Protein AF-0000000079569567 (afdb_homodimer)

Foldseek 3Di:
DWDALLDDAPQVVVQQQAQFWKKKWFAAPVRDIDIDIFDWHADNNQQKIKTKDFCPDRRQVRCVVPQKMWIKTDDVQWIKIFIAGKHKADPPVVQVVRQVRSCNRHRRDDDDPRMIMIMGRGDIMDIDGDHD/DWDALLDDAPQVVVQQQAQFWKKKWFAAPVRDIDIDIFDWHADNNQQKIKTKDFCPDRRQVRCVVPQKMWIKTDDVQWIKIFIAGKHKADPPVVQVVRQVRSCNRHRRDDDDPRMIMIMGRGDIMDIDGDHD

Solvent-accessible surface area (backbone atoms only — not comparable to full-atom values): 14285 Å² total; per-residue (Å²): 89,79,50,52,61,86,60,63,55,68,51,53,55,54,57,70,55,49,78,61,63,26,36,38,39,32,37,41,95,88,66,44,77,44,65,46,77,36,64,69,42,72,40,65,89,79,32,34,35,39,32,75,45,54,58,85,37,67,68,46,56,17,28,75,73,44,42,40,38,36,38,37,37,70,58,88,87,32,33,39,26,44,23,27,50,29,43,81,42,70,51,68,69,60,34,49,52,51,47,52,54,39,26,74,47,64,50,77,70,77,93,55,96,53,50,23,26,41,40,28,43,47,73,43,28,38,37,45,67,67,77,128,89,80,52,52,60,85,61,65,55,69,50,53,55,55,58,69,56,47,81,60,63,27,35,39,38,32,37,41,96,87,65,44,78,44,64,45,78,35,64,69,43,74,39,65,89,79,31,34,36,38,33,74,46,53,58,84,37,66,68,46,57,16,27,75,73,44,44,39,40,36,38,37,38,69,59,88,87,32,33,38,26,44,24,27,51,30,44,80,43,70,51,67,68,59,34,50,52,52,48,50,55,40,26,73,47,65,50,76,70,78,92,56,95,54,51,23,26,41,40,27,43,47,72,43,29,39,37,46,65,68,78,126

Secondary structure (DSSP, 8-state):
-EE-TTS--HHHHHHHHS---EEEEEE-TTS-EEEEEE--EEETTTTEEEEEEETTSHHHHHHHHS-EEEEEEEETTEEEEEEEEEEEE--HHHHHHHHHHHHHHS-PPPP-TTEEEEEEE--EEEEE----/-EE-TTS--HHHHHHHHS---EEEEEE-TTS-EEEEEE--EEETTTTEEEEEEETTSHHHHHHHHS-EEEEEEEETTEEEEEEEEEEEE--HHHHHHHHHHHHHHS-PPPP-TTEEEEEEE--EEEEE----

Radius of gyration: 18.11 Å; Cα contacts (8 Å, |Δi|>4): 602; chains: 2; bounding box: 43×52×39 Å

InterPro domains:
  IPR011576 Pyridoxamine 5'-phosphate oxidase, N-terminal [PF01243] (9-126)
  IPR012349 FMN-binding split barrel [G3DSA:2.30.110.10] (4-129)
  IPR019920 F420-binding domain, putative [TIGR03618] (13-127)
  IPR052019 F420H(2)-dependent biliverdin reductase/Heme oxygenase [PTHR35176] (8-127)

Organism: NCBI:txid1891644

Structure (mmCIF, N/CA/C/O backbone):
data_AF-0000000079569567-model_v1
#
loop_
_entity.id
_entity.type
_entity.pdbx_description
1 polymer 'TIGR03618 family F420-dependent PPOX class oxidoreductase'
#
loop_
_atom_site.group_PDB
_atom_site.id
_atom_site.type_symbol
_atom_site.label_atom_id
_atom_site.label_alt_id
_atom_site.label_comp_id
_atom_site.label_asym_id
_atom_site.label_entity_id
_atom_site.label_seq_id
_atom_site.pdbx_PDB_ins_code
_atom_site.Cartn_x
_atom_site.Cartn_y
_atom_site.Cartn_z
_atom_site.occupancy
_atom_site.B_iso_or_equiv
_atom_site.auth_seq_id
_atom_site.auth_comp_id
_atom_site.auth_asym_id
_atom_site.auth_atom_id
_atom_site.pdbx_PDB_model_num
ATOM 1 N N . MET A 1 1 ? 15.867 -0.852 -2.998 1 88.12 1 MET A N 1
ATOM 2 C CA . MET A 1 1 ? 16.984 -0.036 -2.537 1 88.12 1 MET A CA 1
ATOM 3 C C . MET A 1 1 ? 16.547 0.906 -1.42 1 88.12 1 MET A C 1
ATOM 5 O O . MET A 1 1 ? 15.406 1.361 -1.397 1 88.12 1 MET A O 1
ATOM 9 N N . ARG A 1 2 ? 17.531 1.163 -0.543 1 95.31 2 ARG A N 1
ATOM 10 C CA . ARG A 1 2 ? 17.312 2.084 0.567 1 95.31 2 ARG A CA 1
ATOM 11 C C . ARG A 1 2 ? 17.828 3.479 0.233 1 95.31 2 ARG A C 1
ATOM 13 O O . ARG A 1 2 ? 18.859 3.621 -0.427 1 95.31 2 ARG A O 1
ATOM 20 N N . PHE A 1 3 ? 17.125 4.477 0.689 1 96.56 3 PHE A N 1
ATOM 21 C CA . PHE A 1 3 ? 17.531 5.863 0.514 1 96.56 3 PHE A CA 1
ATOM 22 C C . PHE A 1 3 ? 17.609 6.578 1.857 1 96.56 3 PHE A C 1
ATOM 24 O O . PHE A 1 3 ? 16.922 6.211 2.807 1 96.56 3 PHE A O 1
ATOM 31 N N . ASP A 1 4 ? 18.484 7.586 1.92 1 95.44 4 ASP A N 1
ATOM 32 C CA . ASP A 1 4 ? 18.562 8.469 3.08 1 95.44 4 ASP A CA 1
ATOM 33 C C . ASP A 1 4 ? 17.391 9.445 3.115 1 95.44 4 ASP A C 1
ATOM 35 O O . ASP A 1 4 ? 17.234 10.281 2.223 1 95.44 4 ASP A O 1
ATOM 39 N N . PRO A 1 5 ? 16.547 9.344 4.168 1 94.44 5 PRO A N 1
ATOM 40 C CA . PRO A 1 5 ? 15.391 10.234 4.223 1 94.44 5 PRO A CA 1
ATOM 41 C C . PRO A 1 5 ? 15.781 11.711 4.172 1 94.44 5 PRO A C 1
ATOM 43 O O . PRO A 1 5 ? 15 12.547 3.719 1 94.44 5 PRO A O 1
ATOM 46 N N . ALA A 1 6 ? 16.906 12.023 4.594 1 94.12 6 ALA A N 1
ATOM 47 C CA . ALA A 1 6 ? 17.344 13.414 4.652 1 94.12 6 ALA A CA 1
ATOM 48 C C . ALA A 1 6 ? 17.906 13.867 3.307 1 94.12 6 ALA A C 1
ATOM 50 O O . ALA A 1 6 ? 18.156 15.062 3.104 1 94.12 6 ALA A O 1
ATOM 51 N N . ASN A 1 7 ? 18.125 12.953 2.434 1 93.25 7 ASN A N 1
ATOM 52 C CA . ASN A 1 7 ? 18.734 13.258 1.141 1 93.25 7 ASN A CA 1
ATOM 53 C C . ASN A 1 7 ? 18.125 12.414 0.026 1 93.25 7 ASN A C 1
ATOM 55 O O . ASN A 1 7 ? 18.828 11.625 -0.611 1 93.25 7 ASN A O 1
ATOM 59 N N . LEU A 1 8 ? 16.906 12.672 -0.257 1 94.75 8 LEU A N 1
ATOM 60 C CA . LEU A 1 8 ? 16.234 11.945 -1.321 1 94.75 8 LEU A CA 1
ATOM 61 C C . LEU A 1 8 ? 16.688 12.43 -2.691 1 94.75 8 LEU A C 1
ATOM 63 O O . LEU A 1 8 ? 16.969 13.609 -2.875 1 94.75 8 LEU A O 1
ATOM 67 N N . PRO A 1 9 ? 16.875 11.492 -3.594 1 94.81 9 PRO A N 1
ATOM 68 C CA . PRO A 1 9 ? 17.266 11.938 -4.934 1 94.81 9 PRO A CA 1
ATOM 69 C C . PRO A 1 9 ? 16.234 12.867 -5.574 1 94.81 9 PRO A C 1
ATOM 71 O O . PRO A 1 9 ? 15.07 12.883 -5.164 1 94.81 9 PRO A O 1
ATOM 74 N N . ASP A 1 10 ? 16.672 13.586 -6.613 1 94.19 10 ASP A N 1
ATOM 75 C CA . ASP A 1 10 ? 15.82 14.555 -7.309 1 94.19 10 ASP A CA 1
ATOM 76 C C . ASP A 1 10 ? 14.578 13.875 -7.875 1 94.19 10 ASP A C 1
ATOM 78 O O . ASP A 1 10 ? 13.492 14.469 -7.891 1 94.19 10 ASP A O 1
ATOM 82 N N . SER A 1 11 ? 14.742 12.641 -8.344 1 94.56 11 SER A N 1
ATOM 83 C CA . SER A 1 11 ? 13.609 11.914 -8.914 1 94.56 11 SER A CA 1
ATOM 84 C C . SER A 1 11 ? 12.508 11.711 -7.879 1 94.56 11 SER A C 1
ATOM 86 O O . SER A 1 11 ? 11.32 11.797 -8.203 1 94.56 11 SER A O 1
ATOM 88 N N . ALA A 1 12 ? 12.883 11.43 -6.652 1 94.44 12 ALA A N 1
ATOM 89 C CA . ALA A 1 12 ? 11.898 11.297 -5.586 1 94.44 12 ALA A CA 1
ATOM 90 C C . ALA A 1 12 ? 11.148 12.602 -5.367 1 94.44 12 ALA A C 1
ATOM 92 O O . ALA A 1 12 ? 9.922 12.609 -5.234 1 94.44 12 ALA A O 1
ATOM 93 N N . HIS A 1 13 ? 11.883 13.656 -5.328 1 93.81 13 HIS A N 1
ATOM 94 C CA . HIS A 1 13 ? 11.273 14.969 -5.094 1 93.81 13 HIS A CA 1
ATOM 95 C C . HIS A 1 13 ? 10.305 15.328 -6.211 1 93.81 13 HIS A C 1
ATOM 97 O O . HIS A 1 13 ? 9.289 15.984 -5.969 1 93.81 13 HIS A O 1
ATOM 103 N N . GLU A 1 14 ? 10.625 14.969 -7.41 1 92.75 14 GLU A N 1
ATOM 104 C CA . GLU A 1 14 ? 9.719 15.195 -8.531 1 92.75 14 GLU A CA 1
ATOM 105 C C . GLU A 1 14 ? 8.398 14.453 -8.336 1 92.75 14 GLU A C 1
ATOM 107 O O . GLU A 1 14 ? 7.328 15.023 -8.539 1 92.75 14 GLU A O 1
ATOM 112 N N . LEU A 1 15 ? 8.516 13.195 -7.883 1 93.56 15 LEU A N 1
ATOM 113 C CA . LEU A 1 15 ? 7.316 12.391 -7.648 1 93.56 15 LEU A CA 1
ATOM 114 C C . LEU A 1 15 ? 6.484 12.984 -6.512 1 93.56 15 LEU A C 1
ATOM 116 O O . LEU A 1 15 ? 5.254 12.898 -6.531 1 93.56 15 LEU A O 1
ATOM 120 N N . LEU A 1 16 ? 7.141 13.57 -5.594 1 94.44 16 LEU A N 1
ATOM 121 C CA . LEU A 1 16 ? 6.488 14.094 -4.395 1 94.44 16 LEU A CA 1
ATOM 122 C C . LEU A 1 16 ? 5.75 15.391 -4.695 1 94.44 16 LEU A C 1
ATOM 124 O O . LEU A 1 16 ? 4.934 15.844 -3.891 1 94.44 16 LEU A O 1
ATOM 128 N N . ARG A 1 17 ? 5.969 15.953 -5.855 1 91.12 17 ARG A N 1
ATOM 129 C CA . ARG A 1 17 ? 5.316 17.203 -6.234 1 91.12 17 ARG A CA 1
ATOM 130 C C . ARG A 1 17 ? 4.105 16.938 -7.125 1 91.12 17 ARG A C 1
ATOM 132 O O . ARG A 1 17 ? 3.193 17.766 -7.203 1 91.12 17 ARG A O 1
ATOM 139 N N . GLU A 1 18 ? 4.098 15.805 -7.828 1 92.06 18 GLU A N 1
ATOM 140 C CA . GLU A 1 18 ? 3.014 15.453 -8.742 1 92.06 18 GLU A CA 1
ATOM 141 C C . GLU A 1 18 ? 1.803 14.914 -7.988 1 92.06 18 GLU A C 1
ATOM 143 O O . GLU A 1 18 ? 1.929 14.453 -6.852 1 92.06 18 GLU A O 1
ATOM 148 N N . ARG A 1 19 ? 0.604 15.016 -8.656 1 93 19 ARG A N 1
ATOM 149 C CA . ARG A 1 19 ? -0.66 14.656 -8.016 1 93 19 ARG A CA 1
ATOM 150 C C . ARG A 1 19 ? -0.924 13.164 -8.125 1 93 19 ARG A C 1
ATOM 152 O O . ARG A 1 19 ? -1.841 12.734 -8.828 1 93 19 ARG A O 1
ATOM 159 N N . HIS A 1 20 ? -0.161 12.422 -7.418 1 92.62 20 HIS A N 1
ATOM 160 C CA . HIS A 1 20 ? -0.35 10.977 -7.344 1 92.62 20 HIS A CA 1
ATOM 161 C C . HIS A 1 20 ? -0.845 10.555 -5.965 1 92.62 20 HIS A C 1
ATOM 163 O O . HIS A 1 20 ? -0.401 11.094 -4.949 1 92.62 20 HIS A O 1
ATOM 169 N N . LEU A 1 21 ? -1.724 9.602 -6.043 1 96.75 21 LEU A N 1
ATOM 170 C CA . LEU A 1 21 ? -2.1 8.984 -4.777 1 96.75 21 LEU A CA 1
ATOM 171 C C . LEU A 1 21 ? -1.055 7.957 -4.34 1 96.75 21 LEU A C 1
ATOM 173 O O . LEU A 1 21 ? -0.244 7.508 -5.152 1 96.75 21 LEU A O 1
ATOM 177 N N . ALA A 1 22 ? -0.981 7.723 -3.066 1 98.31 22 ALA A N 1
ATOM 178 C CA . ALA A 1 22 ? -0.185 6.668 -2.445 1 98.31 22 ALA A CA 1
ATOM 179 C C . ALA A 1 22 ? -1.066 5.719 -1.637 1 98.31 22 ALA A C 1
ATOM 181 O O . ALA A 1 22 ? -2.281 5.918 -1.544 1 98.31 22 ALA A O 1
ATOM 182 N N . THR A 1 23 ? -0.516 4.66 -1.169 1 98.75 23 THR A N 1
ATOM 183 C CA . THR A 1 23 ? -1.21 3.857 -0.167 1 98.75 23 THR A CA 1
ATOM 184 C C . THR A 1 23 ? -0.643 4.121 1.225 1 98.75 23 THR A C 1
ATOM 186 O O . THR A 1 23 ? 0.567 4.289 1.387 1 98.75 23 THR A O 1
ATOM 189 N N . LEU A 1 24 ? -1.514 4.168 2.166 1 98.94 24 LEU A N 1
ATOM 190 C CA . LEU A 1 24 ? -1.153 4.188 3.58 1 98.94 24 LEU A CA 1
ATOM 191 C C . LEU A 1 24 ? -1.39 2.824 4.223 1 98.94 24 LEU A C 1
ATOM 193 O O . LEU A 1 24 ? -2.48 2.262 4.109 1 98.94 24 LEU A O 1
ATOM 197 N N . SER A 1 25 ? -0.391 2.311 4.828 1 98.88 25 SER A N 1
ATOM 198 C CA . SER A 1 25 ? -0.497 1.049 5.555 1 98.88 25 SER A CA 1
ATOM 199 C C . SER A 1 25 ? -0.296 1.255 7.055 1 98.88 25 SER A C 1
ATOM 201 O O . SER A 1 25 ? 0.731 1.786 7.48 1 98.88 25 SER A O 1
ATOM 203 N N . THR A 1 26 ? -1.226 0.865 7.824 1 98.81 26 THR A N 1
ATOM 204 C CA . THR A 1 26 ? -1.207 0.788 9.281 1 98.81 26 THR A CA 1
ATOM 205 C C . THR A 1 26 ? -1.64 -0.597 9.758 1 98.81 26 THR A C 1
ATOM 207 O O . THR A 1 26 ? -1.963 -1.464 8.938 1 98.81 26 THR A O 1
ATOM 210 N N . LEU A 1 27 ? -1.564 -0.817 11.07 1 98.38 27 LEU A N 1
ATOM 211 C CA . LEU A 1 27 ? -1.883 -2.15 11.57 1 98.38 27 LEU A CA 1
ATOM 212 C C . LEU A 1 27 ? -3.158 -2.125 12.406 1 98.38 27 LEU A C 1
ATOM 214 O O . LEU A 1 27 ? -3.336 -1.243 13.25 1 98.38 27 LEU A O 1
ATOM 218 N N . ARG A 1 28 ? -3.959 -3.1 12.156 1 97.62 28 ARG A N 1
ATOM 219 C CA . ARG A 1 28 ? -5.145 -3.291 12.984 1 97.62 28 ARG A CA 1
ATOM 220 C C . ARG A 1 28 ? -4.773 -3.912 14.328 1 97.62 28 ARG A C 1
ATOM 222 O O . ARG A 1 28 ? -3.619 -4.273 14.555 1 97.62 28 ARG A O 1
ATOM 229 N N . ARG A 1 29 ? -5.758 -3.998 15.164 1 96.25 29 ARG A N 1
ATOM 230 C CA . ARG A 1 29 ? -5.57 -4.57 16.5 1 96.25 29 ARG A CA 1
ATOM 231 C C . ARG A 1 29 ? -5.039 -5.996 16.406 1 96.25 29 ARG A C 1
ATOM 233 O O . ARG A 1 29 ? -4.227 -6.41 17.234 1 96.25 29 ARG A O 1
ATOM 240 N N . ASP A 1 30 ? -5.477 -6.73 15.414 1 95.19 30 ASP A N 1
ATOM 241 C CA . ASP A 1 30 ? -5.055 -8.117 15.266 1 95.19 30 ASP A CA 1
ATOM 242 C C . ASP A 1 30 ? -3.762 -8.219 14.461 1 95.19 30 ASP A C 1
ATOM 244 O O . ASP A 1 30 ? -3.418 -9.289 13.953 1 95.19 30 ASP A O 1
ATOM 248 N N . SER A 1 31 ? -3.129 -7.094 14.195 1 94.69 31 SER A N 1
ATOM 249 C CA . SER A 1 31 ? -1.812 -6.961 13.578 1 94.69 31 SER A CA 1
ATOM 250 C C . SER A 1 31 ? -1.882 -7.16 12.07 1 94.69 31 SER A C 1
ATOM 252 O O . SER A 1 31 ? -0.851 -7.289 11.406 1 94.69 31 SER A O 1
ATOM 254 N N . THR A 1 32 ? -3.107 -7.273 11.547 1 96.56 32 THR A N 1
ATOM 255 C CA . THR A 1 32 ? -3.211 -7.32 10.094 1 96.56 32 THR A CA 1
ATOM 256 C C . THR A 1 32 ? -3.115 -5.918 9.492 1 96.56 32 THR A C 1
ATOM 258 O O . THR A 1 32 ? -3.467 -4.938 10.148 1 96.56 32 THR A O 1
ATOM 261 N N . PRO A 1 33 ? -2.617 -5.875 8.297 1 98.06 33 PRO A N 1
ATOM 262 C CA . PRO A 1 33 ? -2.49 -4.562 7.66 1 98.06 33 PRO A CA 1
ATOM 263 C C . PRO A 1 33 ? -3.84 -3.947 7.301 1 98.06 33 PRO A C 1
ATOM 265 O O . PRO A 1 33 ? -4.75 -4.66 6.867 1 98.06 33 PRO A O 1
ATOM 268 N N . HIS A 1 34 ? -4.016 -2.748 7.566 1 98.62 34 HIS A N 1
ATOM 269 C CA . HIS A 1 34 ? -5.055 -1.865 7.043 1 98.62 34 HIS A CA 1
ATOM 270 C C . HIS A 1 34 ? -4.492 -0.923 5.984 1 98.62 34 HIS A C 1
ATOM 272 O O . HIS A 1 34 ? -3.654 -0.07 6.285 1 98.62 34 HIS A O 1
ATOM 278 N N . VAL A 1 35 ? -4.91 -1.083 4.715 1 98.81 35 VAL A N 1
ATOM 279 C CA . VAL A 1 35 ? -4.293 -0.375 3.598 1 98.81 35 VAL A CA 1
ATOM 280 C C . VAL A 1 35 ? -5.359 0.387 2.814 1 98.81 35 VAL A C 1
ATOM 282 O O . VAL A 1 35 ? -6.34 -0.201 2.357 1 98.81 35 VAL A O 1
ATOM 285 N N . THR A 1 36 ? -5.168 1.655 2.631 1 98.5 36 THR A N 1
ATOM 286 C CA . THR A 1 36 ? -6.078 2.512 1.88 1 98.5 36 THR A CA 1
ATOM 287 C C . THR A 1 36 ? -5.301 3.52 1.037 1 98.5 36 THR A C 1
ATOM 289 O O . THR A 1 36 ? -4.199 3.928 1.408 1 98.5 36 THR A O 1
ATOM 292 N N . PRO A 1 37 ? -5.844 3.91 -0.096 1 98.38 37 PRO A N 1
ATOM 293 C CA . PRO A 1 37 ? -5.219 5.023 -0.814 1 98.38 37 PRO A CA 1
ATOM 294 C C . PRO A 1 37 ? -5.387 6.359 -0.092 1 98.38 37 PRO A C 1
ATOM 296 O O . PRO A 1 37 ? -6.406 6.586 0.562 1 98.38 37 PRO A O 1
ATOM 299 N N . VAL A 1 38 ? -4.406 7.176 -0.263 1 98.19 38 VAL A N 1
ATOM 300 C CA . VAL A 1 38 ? -4.449 8.492 0.371 1 98.19 38 VAL A CA 1
ATOM 301 C C . VAL A 1 38 ? -3.701 9.5 -0.492 1 98.19 38 VAL A C 1
ATOM 303 O O . VAL A 1 38 ? -2.811 9.141 -1.262 1 98.19 38 VAL A O 1
ATOM 306 N N . GLY A 1 39 ? -4.172 10.758 -0.392 1 98 39 GLY A N 1
ATOM 307 C CA . GLY A 1 39 ? -3.23 11.836 -0.63 1 98 39 GLY A CA 1
ATOM 308 C C . GLY A 1 39 ? -2.309 12.102 0.546 1 98 39 GLY A C 1
ATOM 309 O O . GLY A 1 39 ? -2.703 11.922 1.701 1 98 39 GLY A O 1
ATOM 310 N N . PHE A 1 40 ? -1.087 12.5 0.278 1 98.75 40 PHE A N 1
ATOM 311 C CA . PHE A 1 40 ? -0.156 12.844 1.346 1 98.75 40 PHE A CA 1
ATOM 312 C C . PHE A 1 40 ? 0.774 13.969 0.913 1 98.75 40 PHE A C 1
ATOM 314 O O . PHE A 1 40 ? 0.94 14.219 -0.282 1 98.75 40 PHE A O 1
ATOM 321 N N . THR A 1 41 ? 1.316 14.664 1.856 1 98.5 41 THR A N 1
ATOM 322 C CA . THR A 1 41 ? 2.338 15.68 1.609 1 98.5 41 THR A CA 1
ATOM 323 C C . THR A 1 41 ? 3.633 15.328 2.338 1 98.5 41 THR A C 1
ATOM 325 O O . THR A 1 41 ? 3.615 14.594 3.326 1 98.5 41 THR A O 1
ATOM 328 N N . PHE A 1 42 ? 4.688 15.781 1.796 1 98.06 42 PHE A N 1
ATOM 329 C CA . PHE A 1 42 ? 6.004 15.5 2.357 1 98.06 42 PHE A CA 1
ATOM 330 C C . PHE A 1 42 ? 6.809 16.781 2.525 1 98.06 42 PHE A C 1
ATOM 332 O O . PHE A 1 42 ? 6.879 17.609 1.605 1 98.06 42 PHE A O 1
ATOM 339 N N . ASP A 1 43 ? 7.262 17 3.713 1 96.62 43 ASP A N 1
ATOM 340 C CA . ASP A 1 43 ? 8.188 18.078 4.055 1 96.62 43 ASP A CA 1
ATOM 341 C C . ASP A 1 43 ? 9.609 17.547 4.211 1 96.62 43 ASP A C 1
ATOM 343 O O . ASP A 1 43 ? 9.961 17 5.262 1 96.62 43 ASP A O 1
ATOM 347 N N . ALA A 1 44 ? 10.445 17.766 3.244 1 93.44 44 ALA A N 1
ATOM 348 C CA . ALA A 1 44 ? 11.789 17.203 3.225 1 93.44 44 ALA A CA 1
ATOM 349 C C . ALA A 1 44 ? 12.656 17.812 4.332 1 93.44 44 ALA A C 1
ATOM 351 O O . ALA A 1 44 ? 13.484 17.109 4.926 1 93.44 44 ALA A O 1
ATOM 352 N N . GLU A 1 45 ? 12.469 19.062 4.562 1 94.12 45 GLU A N 1
ATOM 353 C CA . GLU A 1 45 ? 13.258 19.734 5.594 1 94.12 45 GLU A CA 1
ATOM 354 C C . GLU A 1 45 ? 12.922 19.188 6.98 1 94.12 45 GLU A C 1
ATOM 356 O O . GLU A 1 45 ? 13.828 18.906 7.77 1 94.12 45 GLU A O 1
ATOM 361 N N . ALA A 1 46 ? 11.68 18.969 7.262 1 96.81 46 ALA A N 1
ATOM 362 C CA . ALA A 1 46 ? 11.25 18.484 8.578 1 96.81 46 ALA A CA 1
ATOM 363 C C . ALA A 1 46 ? 11.32 16.969 8.648 1 96.81 46 ALA A C 1
ATOM 365 O O . ALA A 1 46 ? 11.289 16.391 9.742 1 96.81 46 ALA A O 1
ATOM 366 N N . GLY A 1 47 ? 11.383 16.25 7.508 1 97.31 47 GLY A N 1
ATOM 367 C CA . GLY A 1 47 ? 11.352 14.789 7.457 1 97.31 47 GLY A CA 1
ATOM 368 C C . GLY A 1 47 ? 10 14.219 7.832 1 97.31 47 GLY A C 1
ATOM 369 O O . GLY A 1 47 ? 9.922 13.164 8.477 1 97.31 47 GLY A O 1
ATOM 370 N N . LEU A 1 48 ? 8.953 14.953 7.488 1 98.62 48 LEU A N 1
ATOM 371 C CA . LEU A 1 48 ? 7.609 14.547 7.895 1 98.62 48 LEU A CA 1
ATOM 372 C C . LEU A 1 48 ? 6.711 14.344 6.68 1 98.62 48 LEU A C 1
ATOM 374 O O . LEU A 1 48 ? 6.738 15.141 5.738 1 98.62 48 LEU A O 1
ATOM 378 N N . ALA A 1 49 ? 6.012 13.297 6.727 1 98.81 49 ALA A N 1
ATOM 379 C CA . ALA A 1 49 ? 4.871 13.125 5.828 1 98.81 49 ALA A CA 1
ATOM 380 C C . ALA A 1 49 ? 3.553 13.336 6.566 1 98.81 49 ALA A C 1
ATOM 382 O O . ALA A 1 49 ? 3.443 13.023 7.754 1 98.81 49 ALA A O 1
ATOM 383 N N . ARG A 1 50 ? 2.568 13.859 5.848 1 98.94 50 ARG A N 1
ATOM 384 C CA . ARG A 1 50 ? 1.276 14.148 6.461 1 98.94 50 ARG A CA 1
ATOM 385 C C . ARG A 1 50 ? 0.134 13.578 5.625 1 98.94 50 ARG A C 1
ATOM 387 O O . ARG A 1 50 ? 0.153 13.672 4.398 1 98.94 50 ARG A O 1
ATOM 394 N N . VAL A 1 51 ? -0.852 13 6.301 1 98.94 51 VAL A N 1
ATOM 395 C CA . VAL A 1 51 ? -2.107 12.555 5.711 1 98.94 51 VAL A CA 1
ATOM 396 C C . VAL A 1 51 ? -3.283 13.172 6.465 1 98.94 51 VAL A C 1
ATOM 398 O O . VAL A 1 51 ? -3.369 13.07 7.688 1 98.94 51 VAL A O 1
ATOM 401 N N . ILE A 1 52 ? -4.172 13.828 5.75 1 98.94 52 ILE A N 1
ATOM 402 C CA . ILE A 1 52 ? -5.379 14.32 6.398 1 98.94 52 ILE A CA 1
ATOM 403 C C . ILE A 1 52 ? -6.5 13.289 6.266 1 98.94 52 ILE A C 1
ATOM 405 O O . ILE A 1 52 ? -6.625 12.633 5.23 1 98.94 52 ILE A O 1
ATOM 409 N N . CYS A 1 53 ? -7.324 13.141 7.332 1 98.81 53 CYS A N 1
ATOM 410 C CA . CYS A 1 53 ? -8.422 12.188 7.336 1 98.81 53 CYS A CA 1
ATOM 411 C C . CYS A 1 53 ? -9.406 12.484 8.469 1 98.81 53 CYS A C 1
ATOM 413 O O . CYS A 1 53 ? -9.188 13.422 9.242 1 98.81 53 CYS A O 1
ATOM 415 N N . SER A 1 54 ? -10.516 11.797 8.43 1 98.69 54 SER A N 1
ATOM 416 C CA . SER A 1 54 ? -11.477 11.953 9.516 1 98.69 54 SER A CA 1
ATOM 417 C C . SER A 1 54 ? -10.969 11.305 10.797 1 98.69 54 SER A C 1
ATOM 419 O O . SER A 1 54 ? -10.383 10.219 10.766 1 98.69 54 SER A O 1
ATOM 421 N N . GLY A 1 55 ? -11.25 11.906 11.914 1 98.69 55 GLY A N 1
ATOM 422 C CA . GLY A 1 55 ? -10.758 11.453 13.211 1 98.69 55 GLY A CA 1
ATOM 423 C C . GLY A 1 55 ? -11.305 10.102 13.617 1 98.69 55 GLY A C 1
ATOM 424 O O . GLY A 1 55 ? -10.742 9.438 14.492 1 98.69 55 GLY A O 1
ATOM 425 N N . ASP A 1 56 ? -12.391 9.664 13.047 1 98.12 56 ASP A N 1
ATOM 426 C CA . ASP A 1 56 ? -13.023 8.406 13.422 1 98.12 56 ASP A CA 1
ATOM 427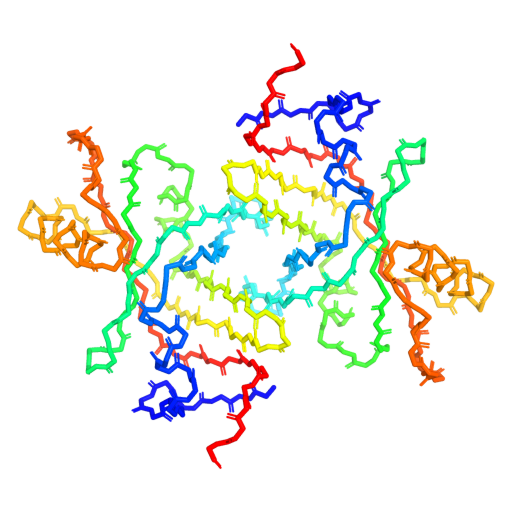 C C . ASP A 1 56 ? -12.633 7.285 12.453 1 98.12 56 ASP A C 1
ATOM 429 O O . ASP A 1 56 ? -13.172 6.18 12.523 1 98.12 56 ASP A O 1
ATOM 433 N N . SER A 1 57 ? -11.773 7.59 11.586 1 98 57 SER A N 1
ATOM 434 C CA . SER A 1 57 ? -11.367 6.582 10.609 1 98 57 SER A CA 1
ATOM 435 C C . SER A 1 57 ? -10.57 5.465 11.273 1 98 57 SER A C 1
ATOM 437 O O . SER A 1 57 ? -9.977 5.664 12.336 1 98 57 SER A O 1
ATOM 439 N N . GLN A 1 58 ? -10.531 4.324 10.695 1 97.94 58 GLN A N 1
ATOM 440 C CA . GLN A 1 58 ? -9.789 3.166 11.172 1 97.94 58 GLN A CA 1
ATOM 441 C C . GLN A 1 58 ? -8.297 3.469 11.25 1 97.94 58 GLN A C 1
ATOM 443 O O . GLN A 1 58 ? -7.605 2.998 12.156 1 97.94 58 GLN A O 1
ATOM 448 N N . LYS A 1 59 ? -7.727 4.215 10.242 1 98.44 59 LYS A N 1
ATOM 449 C CA . LYS A 1 59 ? -6.297 4.52 10.25 1 98.44 59 LYS A CA 1
ATOM 450 C C . LYS A 1 59 ? -5.914 5.332 11.477 1 98.44 59 LYS A C 1
ATOM 452 O O . LYS A 1 59 ? -4.809 5.195 12 1 98.44 59 LYS A O 1
ATOM 457 N N . VAL A 1 60 ? -6.777 6.156 11.953 1 98.81 60 VAL A N 1
ATOM 458 C CA . VAL A 1 60 ? -6.531 6.91 13.18 1 98.81 60 VAL A CA 1
ATOM 459 C C . VAL A 1 60 ? -6.48 5.953 14.375 1 98.81 60 VAL A C 1
ATOM 461 O O . VAL A 1 60 ? -5.535 5.984 15.164 1 98.81 60 VAL A O 1
ATOM 464 N N . ARG A 1 61 ? -7.465 5.07 14.508 1 98.69 61 ARG A N 1
ATOM 465 C CA . ARG A 1 61 ? -7.484 4.082 15.578 1 98.69 61 ARG A CA 1
ATOM 466 C C . ARG A 1 61 ? -6.227 3.221 15.555 1 98.69 61 ARG A C 1
ATOM 468 O O . ARG A 1 61 ? -5.66 2.91 16.609 1 98.69 61 ARG A O 1
ATOM 475 N N . ASN A 1 62 ? -5.875 2.854 14.367 1 98.69 62 ASN A N 1
ATOM 476 C CA . ASN A 1 62 ? -4.68 2.035 14.219 1 98.69 62 ASN A CA 1
ATOM 477 C C . ASN A 1 62 ? -3.439 2.748 14.75 1 98.69 62 ASN A C 1
ATOM 479 O O . ASN A 1 62 ? -2.674 2.176 15.531 1 98.69 62 ASN A O 1
ATOM 483 N N . ILE A 1 63 ? -3.223 3.979 14.328 1 98.69 63 ILE A N 1
ATOM 484 C CA . ILE A 1 63 ? -2.023 4.734 14.672 1 98.69 63 ILE A CA 1
ATOM 485 C C . ILE A 1 63 ? -2.004 5.016 16.172 1 98.69 63 ILE A C 1
ATOM 487 O O . ILE A 1 63 ? -0.943 5 16.797 1 98.69 63 ILE A O 1
ATOM 491 N N . GLU A 1 64 ? -3.146 5.234 16.75 1 98.56 64 GLU A N 1
ATOM 492 C CA . GLU A 1 64 ? -3.23 5.453 18.188 1 98.56 64 GLU A CA 1
ATOM 493 C C . GLU A 1 64 ? -2.799 4.211 18.969 1 98.56 64 GLU A C 1
ATOM 495 O O . GLU A 1 64 ? -2.236 4.312 20.062 1 98.56 64 GLU A O 1
ATOM 500 N N . ARG A 1 65 ? -2.977 3.059 18.406 1 98.06 65 ARG A N 1
ATOM 501 C CA . ARG A 1 65 ? -2.623 1.8 19.062 1 98.06 65 ARG A CA 1
ATOM 502 C C . ARG A 1 65 ? -1.191 1.396 18.734 1 98.06 65 ARG A C 1
ATOM 504 O O . ARG A 1 65 ? -0.42 1.036 19.625 1 98.06 65 ARG A O 1
ATOM 511 N N . THR A 1 66 ? -0.861 1.382 17.453 1 97.38 66 THR A N 1
ATOM 512 C CA . THR A 1 66 ? 0.467 1.082 16.922 1 97.38 66 THR A CA 1
ATOM 513 C C . THR A 1 66 ? 1.011 2.26 16.125 1 97.38 66 THR A C 1
ATOM 515 O O . THR A 1 66 ? 0.707 2.402 14.938 1 97.38 66 THR A O 1
ATOM 518 N N . PRO A 1 67 ? 1.836 3.068 16.703 1 98.5 67 PRO A N 1
ATOM 519 C CA . PRO A 1 67 ? 2.225 4.352 16.109 1 98.5 67 P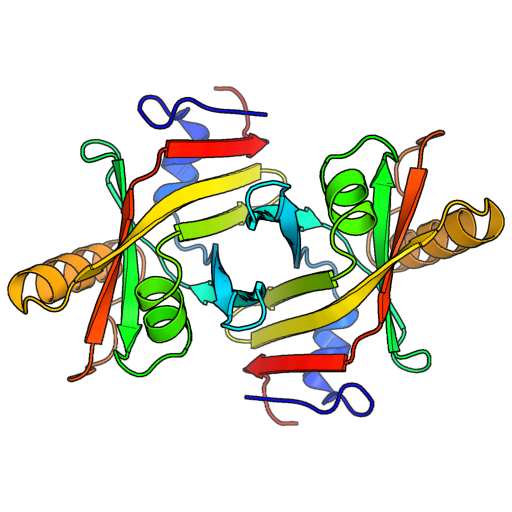RO A CA 1
ATOM 520 C C . PRO A 1 67 ? 3.299 4.211 15.039 1 98.5 67 PRO A C 1
ATOM 522 O O . PRO A 1 67 ? 4.398 4.746 15.188 1 98.5 67 PRO A O 1
ATOM 525 N N . TYR A 1 68 ? 3.012 3.594 14.016 1 98.81 68 TYR A N 1
ATOM 526 C CA . TYR A 1 68 ? 3.887 3.387 12.867 1 98.81 68 TYR A CA 1
ATOM 527 C C . TYR A 1 68 ? 3.086 3.332 11.578 1 98.81 68 TYR A C 1
ATOM 529 O O . TYR A 1 68 ? 1.962 2.826 11.555 1 98.81 68 TYR A O 1
ATOM 537 N N . ALA A 1 69 ? 3.564 3.857 10.508 1 98.88 69 ALA A N 1
ATOM 538 C CA . ALA A 1 69 ? 2.865 3.842 9.227 1 98.88 69 ALA A CA 1
ATOM 539 C C . ALA A 1 69 ? 3.852 3.781 8.062 1 98.88 69 ALA A C 1
ATOM 541 O O . ALA A 1 69 ? 5.016 4.156 8.211 1 98.88 69 ALA A O 1
ATOM 542 N N . ALA A 1 70 ? 3.457 3.258 6.988 1 98.94 70 ALA A N 1
ATOM 543 C CA . ALA A 1 70 ? 4.176 3.244 5.719 1 98.94 70 ALA A CA 1
ATOM 544 C C . ALA A 1 70 ? 3.33 3.85 4.602 1 98.94 70 ALA A C 1
ATOM 546 O O . ALA A 1 70 ? 2.137 3.561 4.496 1 98.94 70 ALA A O 1
ATOM 547 N N . ILE A 1 71 ? 3.869 4.699 3.854 1 98.94 71 ILE A N 1
ATOM 548 C CA . ILE A 1 71 ? 3.252 5.336 2.695 1 98.94 71 ILE A CA 1
ATOM 549 C C . ILE A 1 71 ? 3.996 4.934 1.427 1 98.94 71 ILE A C 1
ATOM 551 O O . ILE A 1 71 ? 5.188 5.219 1.281 1 98.94 71 ILE A O 1
ATOM 555 N N . CYS A 1 72 ? 3.398 4.289 0.479 1 98.81 72 CYS A N 1
ATOM 556 C CA . CYS A 1 72 ? 4.027 3.811 -0.747 1 98.81 72 CYS A CA 1
ATOM 557 C C . CYS A 1 72 ? 3.414 4.48 -1.971 1 98.81 72 CYS A C 1
ATOM 559 O O . CYS A 1 72 ? 2.197 4.438 -2.164 1 98.81 72 CYS A O 1
ATOM 561 N N . GLN A 1 73 ? 4.188 5.113 -2.758 1 98.31 73 GLN A N 1
ATOM 562 C CA . GLN A 1 73 ? 3.779 5.762 -4 1 98.31 73 GLN A CA 1
ATOM 563 C C . GLN A 1 73 ? 4.484 5.141 -5.203 1 98.31 73 GLN A C 1
ATOM 565 O O . GLN A 1 73 ? 5.699 4.914 -5.168 1 98.31 73 GLN A O 1
ATOM 570 N N . THR A 1 74 ? 3.693 4.809 -6.23 1 97 74 THR A N 1
ATOM 571 C CA . THR A 1 74 ? 4.211 4.207 -7.453 1 97 74 THR A CA 1
ATOM 572 C C . THR A 1 74 ? 3.811 5.035 -8.672 1 97 74 THR A C 1
ATOM 574 O O . THR A 1 74 ? 2.637 5.375 -8.844 1 97 74 THR A O 1
ATOM 577 N N . VAL A 1 75 ? 4.723 5.445 -9.43 1 94.56 75 VAL A N 1
ATOM 578 C CA . VAL A 1 75 ? 4.512 6.141 -10.695 1 94.56 75 VAL A CA 1
ATOM 579 C C . VAL A 1 75 ? 5.309 5.453 -11.805 1 94.56 75 VAL A C 1
ATOM 581 O O . VAL A 1 75 ? 6.527 5.625 -11.898 1 94.56 75 VAL A O 1
ATOM 584 N N . GLY A 1 76 ? 4.613 4.715 -12.695 1 90.81 76 GLY A N 1
ATOM 585 C CA . GLY A 1 76 ? 5.336 3.893 -13.648 1 90.81 76 GLY A CA 1
ATOM 586 C C . GLY A 1 76 ? 6.27 2.893 -12.992 1 90.81 76 GLY A C 1
ATOM 587 O O . GLY A 1 76 ? 5.852 2.121 -12.125 1 90.81 76 GLY A O 1
ATOM 588 N N . ALA A 1 77 ? 7.531 2.945 -13.422 1 92.75 77 ALA A N 1
ATOM 589 C CA . ALA A 1 77 ? 8.516 2.004 -12.883 1 92.75 77 ALA A CA 1
ATOM 590 C C . ALA A 1 77 ? 9.117 2.518 -11.578 1 92.75 77 ALA A C 1
ATOM 592 O O . ALA A 1 77 ? 9.789 1.773 -10.859 1 92.75 77 ALA A O 1
ATOM 593 N N . GLN A 1 78 ? 8.922 3.781 -11.297 1 96.88 78 GLN A N 1
ATOM 594 C CA . GLN A 1 78 ? 9.5 4.367 -10.094 1 96.88 78 GLN A CA 1
ATOM 595 C C . GLN A 1 78 ? 8.547 4.227 -8.906 1 96.88 78 GLN A C 1
ATOM 597 O O . GLN A 1 78 ? 7.328 4.305 -9.07 1 96.88 78 GLN A O 1
ATOM 602 N N . TRP A 1 79 ? 9.188 4.008 -7.809 1 97.69 79 TRP A N 1
ATOM 603 C CA . TRP A 1 79 ? 8.383 3.918 -6.594 1 97.69 79 TRP A CA 1
ATOM 604 C C . TRP A 1 79 ? 9.242 4.141 -5.355 1 97.69 79 TRP A C 1
ATOM 606 O O . TRP A 1 79 ? 10.469 4.02 -5.41 1 97.69 79 TRP A O 1
ATOM 616 N N . PHE A 1 80 ? 8.555 4.512 -4.273 1 98.12 80 PHE A N 1
ATOM 617 C CA . PHE A 1 80 ? 9.195 4.547 -2.961 1 98.12 80 PHE A CA 1
ATOM 618 C C . PHE A 1 80 ? 8.18 4.25 -1.861 1 98.12 80 PHE A C 1
ATOM 620 O O . PHE A 1 80 ? 6.977 4.43 -2.055 1 98.12 80 PHE A O 1
ATOM 627 N N . THR A 1 81 ? 8.664 3.76 -0.781 1 98.75 81 THR A N 1
ATOM 628 C CA . THR A 1 81 ? 7.941 3.689 0.484 1 98.75 81 THR A CA 1
ATOM 629 C C . THR A 1 81 ? 8.625 4.551 1.544 1 98.75 81 THR A C 1
ATOM 631 O O . THR A 1 81 ? 9.812 4.375 1.817 1 98.75 81 THR A O 1
ATOM 634 N N . LEU A 1 82 ? 7.891 5.48 2.039 1 98.75 82 LEU A N 1
ATOM 635 C CA . LEU A 1 82 ? 8.273 6.258 3.213 1 98.75 82 LEU A CA 1
ATOM 636 C C . LEU A 1 82 ? 7.648 5.68 4.477 1 98.75 82 LEU A C 1
ATOM 638 O O . LEU A 1 82 ? 6.438 5.449 4.527 1 98.75 82 LEU A O 1
ATOM 642 N N . GLU A 1 83 ? 8.492 5.453 5.492 1 98.88 83 GLU A N 1
ATOM 643 C CA . GLU A 1 83 ? 7.859 4.875 6.672 1 98.88 83 GLU A CA 1
ATOM 644 C C . GLU A 1 83 ? 8.578 5.297 7.949 1 98.88 83 GLU A C 1
ATOM 646 O O . GLU A 1 83 ? 9.734 5.723 7.902 1 98.88 83 GLU A O 1
ATOM 651 N N . GLY A 1 84 ? 7.828 5.246 9.055 1 98.81 84 GLY A N 1
ATOM 652 C CA . GLY A 1 84 ? 8.383 5.57 10.359 1 98.81 84 GLY A CA 1
ATOM 653 C C . GLY A 1 84 ? 7.316 5.73 11.43 1 98.81 84 GLY A C 1
ATOM 654 O O . GLY A 1 84 ? 6.16 5.367 11.227 1 98.81 84 GLY A O 1
ATOM 655 N N . PRO A 1 85 ? 7.77 6.16 12.633 1 98.88 85 PRO A N 1
ATOM 656 C CA . PRO A 1 85 ? 6.816 6.453 13.703 1 98.88 85 PRO A CA 1
ATOM 657 C C . PRO A 1 85 ? 5.77 7.488 13.305 1 98.88 85 PRO A C 1
ATOM 659 O O . PRO A 1 85 ? 6.082 8.438 12.578 1 98.88 85 PRO A O 1
ATOM 662 N N . ALA A 1 86 ? 4.551 7.297 13.773 1 98.94 86 ALA A N 1
ATOM 663 C CA . ALA A 1 86 ? 3.434 8.156 13.391 1 98.94 86 ALA A CA 1
ATOM 664 C C . ALA A 1 86 ? 2.592 8.539 14.602 1 98.94 86 ALA A C 1
ATOM 666 O O . ALA A 1 86 ? 2.551 7.801 15.594 1 98.94 86 ALA A O 1
ATOM 667 N N . HIS A 1 87 ? 1.935 9.641 14.539 1 98.94 87 HIS A N 1
ATOM 668 C CA . HIS A 1 87 ? 0.987 10.07 15.562 1 98.94 87 HIS A CA 1
ATOM 669 C C . HIS A 1 87 ? -0.149 10.883 14.961 1 98.94 87 HIS A C 1
ATOM 671 O O . HIS A 1 87 ? -0.063 11.312 13.805 1 98.94 87 HIS A O 1
ATOM 677 N N . VAL A 1 88 ? -1.217 11.062 15.75 1 98.94 88 VAL A N 1
ATOM 678 C CA . VAL A 1 88 ? -2.375 11.836 15.328 1 98.94 88 VAL A CA 1
ATOM 679 C C . VAL A 1 88 ? -2.281 13.258 15.883 1 98.94 88 VAL A C 1
ATOM 681 O O . VAL A 1 88 ? -2.064 13.445 17.078 1 98.94 88 VAL A O 1
ATOM 684 N N . GLU A 1 89 ? -2.334 14.25 15.008 1 98.88 89 GLU A N 1
ATOM 685 C CA . GLU A 1 89 ? -2.375 15.664 15.391 1 98.88 89 GLU A CA 1
ATOM 686 C C . GLU A 1 89 ? -3.779 16.234 15.227 1 98.88 89 GLU A C 1
ATOM 688 O O . GLU A 1 89 ? -4.359 16.172 14.141 1 98.88 89 GLU A O 1
ATOM 693 N N . ARG A 1 90 ? -4.316 16.875 16.328 1 98.62 90 ARG A N 1
ATOM 694 C CA . ARG A 1 90 ? -5.699 17.344 16.328 1 98.62 90 ARG A CA 1
ATOM 695 C C . ARG A 1 90 ? -5.766 18.859 16.484 1 98.62 90 ARG A C 1
ATOM 697 O O . ARG A 1 90 ? -6.844 19.453 16.406 1 98.62 90 ARG A O 1
ATOM 704 N N . ASP A 1 91 ? -4.625 19.5 16.734 1 98.56 91 ASP A N 1
ATOM 705 C CA . ASP A 1 91 ? -4.586 20.953 16.859 1 98.56 91 ASP A CA 1
ATOM 706 C C . ASP A 1 91 ? -5.125 21.641 15.609 1 98.56 91 ASP A C 1
ATOM 708 O O . ASP A 1 91 ? -4.676 21.359 14.5 1 98.56 91 ASP A O 1
ATOM 712 N N . PRO A 1 92 ? -6.129 22.578 15.766 1 98.31 92 PRO A N 1
ATOM 713 C CA . PRO A 1 92 ? -6.746 23.234 14.609 1 98.31 92 PRO A CA 1
ATOM 714 C C . PRO A 1 92 ? -5.727 23.922 13.703 1 98.31 92 PRO A C 1
ATOM 716 O O . PRO A 1 92 ? -5.895 23.938 12.477 1 98.31 92 PRO A O 1
ATOM 719 N N . GLU A 1 93 ? -4.73 24.484 14.305 1 98.5 93 GLU A N 1
ATOM 720 C CA . GLU A 1 93 ? -3.717 25.156 13.484 1 98.5 93 GLU A CA 1
ATOM 721 C C . GLU A 1 93 ? -2.924 24.141 12.664 1 98.5 93 GLU A C 1
ATOM 723 O O . GLU A 1 93 ? -2.588 24.406 11.508 1 98.5 93 GLU A O 1
ATOM 728 N N . ALA A 1 94 ? -2.578 23.031 13.266 1 98.5 94 ALA A N 1
ATOM 729 C CA . ALA A 1 94 ? -1.885 21.969 12.547 1 98.5 94 ALA A CA 1
ATOM 730 C C . ALA A 1 94 ? -2.752 21.406 11.422 1 98.5 94 ALA A C 1
ATOM 732 O O . ALA A 1 94 ? -2.256 21.125 10.328 1 98.5 94 ALA A O 1
ATOM 733 N N . VAL A 1 95 ? -4 21.25 11.719 1 98.81 95 VAL A N 1
ATOM 734 C CA . VAL A 1 95 ? -4.938 20.734 10.727 1 98.81 95 VAL A CA 1
ATOM 735 C C . VAL A 1 95 ? -5.035 21.719 9.562 1 98.81 95 VAL A C 1
ATOM 737 O O . VAL A 1 95 ? -4.977 21.312 8.398 1 98.81 95 VAL A O 1
ATOM 740 N N . ARG A 1 96 ? -5.152 22.969 9.836 1 98.56 96 ARG A N 1
ATOM 741 C CA . ARG A 1 96 ? -5.223 23.984 8.797 1 98.56 96 ARG A CA 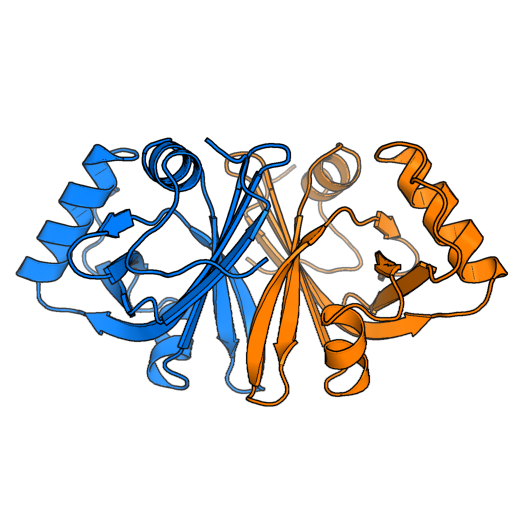1
ATOM 742 C C . ARG A 1 96 ? -3.965 23.984 7.934 1 98.56 96 ARG A C 1
ATOM 744 O O . ARG A 1 96 ? -4.043 24.094 6.707 1 98.56 96 ARG A O 1
ATOM 751 N N . ASP A 1 97 ? -2.826 23.938 8.594 1 98.62 97 ASP A N 1
ATOM 752 C CA . ASP A 1 97 ? -1.563 23.859 7.867 1 98.62 97 ASP A CA 1
ATOM 753 C C . ASP A 1 97 ? -1.537 22.656 6.926 1 98.62 97 ASP A C 1
ATOM 755 O O . ASP A 1 97 ? -1.15 22.781 5.762 1 98.62 97 ASP A O 1
ATOM 759 N N . ALA A 1 98 ? -1.938 21.484 7.398 1 98.81 98 ALA A N 1
ATOM 760 C CA . ALA A 1 98 ? -1.97 20.266 6.598 1 98.81 98 ALA A CA 1
ATOM 761 C C . ALA A 1 98 ? -2.939 20.406 5.426 1 98.81 98 ALA A C 1
ATOM 763 O O . ALA A 1 98 ? -2.66 19.922 4.324 1 98.81 98 ALA A O 1
ATOM 764 N N . GLU A 1 99 ? -4.086 21.047 5.668 1 98.81 99 GLU A N 1
ATOM 765 C CA . GLU A 1 99 ? -5.047 21.281 4.598 1 98.81 99 GLU A CA 1
ATOM 766 C C . GLU A 1 99 ? -4.438 22.156 3.496 1 98.81 99 GLU A C 1
ATOM 768 O O . GLU A 1 99 ? -4.664 21.906 2.311 1 98.81 99 GLU A O 1
ATOM 773 N N . GLN A 1 100 ? -3.756 23.188 3.898 1 98.62 100 GLN A N 1
ATOM 774 C CA . GLN A 1 100 ? -3.135 24.078 2.932 1 98.62 100 GLN A CA 1
ATOM 775 C C . GLN A 1 100 ? -2.098 23.344 2.084 1 98.62 100 GLN A C 1
ATOM 777 O O . GLN A 1 100 ? -2.066 23.5 0.862 1 98.62 100 GLN A O 1
ATOM 782 N N . ARG A 1 101 ? -1.233 22.609 2.719 1 98.19 101 ARG A N 1
ATOM 783 C CA . ARG A 1 101 ? -0.238 21.828 1.993 1 98.19 101 ARG A CA 1
ATOM 784 C C . ARG A 1 101 ? -0.905 20.859 1.027 1 98.19 101 ARG A C 1
ATOM 786 O O . ARG A 1 101 ? -0.456 20.688 -0.109 1 98.19 101 ARG A O 1
ATOM 793 N N . TYR A 1 102 ? -1.938 20.203 1.517 1 98.5 102 TYR A N 1
ATOM 794 C CA . TYR A 1 102 ? -2.689 19.281 0.683 1 98.5 102 TYR A CA 1
ATOM 795 C C . TYR A 1 102 ? -3.268 19.984 -0.539 1 98.5 102 TYR A C 1
ATOM 797 O O . TYR A 1 102 ? -3.188 19.469 -1.656 1 98.5 102 TYR A O 1
ATOM 805 N N . ALA A 1 103 ? -3.852 21.141 -0.341 1 98.31 103 ALA A N 1
ATOM 806 C CA . ALA A 1 103 ? -4.461 21.906 -1.423 1 98.31 103 ALA A CA 1
ATOM 807 C C . ALA A 1 103 ? -3.426 22.281 -2.48 1 98.31 103 ALA A C 1
ATOM 809 O O . ALA A 1 103 ? -3.727 22.297 -3.676 1 98.31 103 ALA A O 1
ATOM 810 N N . GLU A 1 104 ? -2.242 22.609 -2.074 1 97.31 104 GLU A N 1
ATOM 811 C CA . GLU A 1 104 ? -1.162 22.969 -2.986 1 97.31 104 GLU A CA 1
ATOM 812 C C . GLU A 1 104 ? -0.793 21.812 -3.898 1 97.31 104 GLU A C 1
ATOM 814 O O . GLU A 1 104 ? -0.495 22 -5.078 1 97.31 104 GLU A O 1
ATOM 819 N N . ARG A 1 105 ? -0.79 20.594 -3.359 1 96.81 105 ARG A N 1
ATOM 820 C CA . ARG A 1 105 ? -0.346 19.438 -4.129 1 96.81 105 ARG A CA 1
ATOM 821 C C . ARG A 1 105 ? -1.5 18.828 -4.922 1 96.81 105 ARG A C 1
ATOM 823 O O . ARG A 1 105 ? -1.308 18.344 -6.039 1 96.81 105 ARG A O 1
ATOM 830 N N . TYR A 1 106 ? -2.627 18.859 -4.352 1 96.81 106 TYR A N 1
ATOM 831 C CA . TYR A 1 106 ? -3.775 18.188 -4.949 1 96.81 106 TYR A CA 1
ATOM 832 C C . TYR A 1 106 ? -4.875 19.188 -5.289 1 96.81 106 TYR A C 1
ATOM 834 O O . TYR A 1 106 ? -4.785 19.906 -6.289 1 96.81 106 TYR A O 1
ATOM 842 N N . ARG A 1 107 ? -5.855 19.344 -4.445 1 97.12 107 ARG A N 1
ATOM 843 C CA . ARG A 1 107 ? -6.988 20.266 -4.527 1 97.12 107 ARG A CA 1
ATOM 844 C C . ARG A 1 107 ? -7.488 20.641 -3.135 1 97.12 107 ARG A C 1
ATOM 846 O O . ARG A 1 107 ? -7.168 19.969 -2.152 1 97.12 107 ARG A O 1
ATOM 853 N N . VAL A 1 108 ? -8.203 21.719 -3.02 1 98.25 108 VAL A N 1
ATOM 854 C CA . VAL A 1 108 ? -8.797 22.078 -1.738 1 98.25 108 VAL A CA 1
ATOM 855 C C . VAL A 1 108 ? -9.672 20.922 -1.234 1 98.25 108 VAL A C 1
ATOM 857 O O . VAL A 1 108 ? -10.594 20.484 -1.927 1 98.25 108 VAL A O 1
ATOM 860 N N . PRO A 1 109 ? -9.336 20.453 -0.045 1 98.06 109 PRO A N 1
ATOM 861 C CA . PRO A 1 109 ? -10.148 19.344 0.443 1 98.06 109 PRO A CA 1
ATOM 862 C C . PRO A 1 109 ? -11.555 19.766 0.856 1 98.06 109 PRO A C 1
ATOM 864 O O . PRO A 1 109 ? -11.773 20.938 1.181 1 98.06 109 PRO A O 1
ATOM 867 N N . ARG A 1 110 ? -12.484 18.859 0.823 1 97.38 110 ARG A N 1
ATOM 868 C CA . ARG A 1 110 ? -13.836 19.141 1.311 1 97.38 110 ARG A CA 1
ATOM 869 C C . ARG A 1 110 ? -13.812 19.531 2.785 1 97.38 110 ARG A C 1
ATOM 871 O O . ARG A 1 110 ? -12.906 19.141 3.523 1 97.38 110 ARG A O 1
ATOM 878 N N . VAL A 1 111 ? -14.844 20.25 3.105 1 97.88 111 VAL A N 1
ATOM 879 C CA . VAL A 1 111 ? -14.984 20.625 4.512 1 97.88 111 VAL A CA 1
ATOM 880 C C . VAL A 1 111 ? -15.242 19.359 5.344 1 97.88 111 VAL A C 1
ATOM 882 O O . VAL A 1 111 ? -16.078 18.531 4.984 1 97.88 111 VAL A O 1
ATOM 885 N N . ASN A 1 112 ? -14.531 19.203 6.422 1 98.19 112 ASN A N 1
ATOM 886 C CA . ASN A 1 112 ? -14.641 18.094 7.367 1 98.19 112 ASN A CA 1
ATOM 887 C C . ASN A 1 112 ? -14.344 18.547 8.797 1 98.19 112 ASN A C 1
ATOM 889 O O . ASN A 1 112 ? -13.18 18.672 9.18 1 98.19 112 ASN A O 1
ATOM 893 N N . PRO A 1 113 ? -15.367 18.766 9.562 1 97.81 113 PRO A N 1
ATOM 894 C CA . PRO A 1 113 ? -15.156 19.266 10.922 1 97.81 113 PRO A CA 1
ATOM 895 C C . PRO A 1 113 ? -14.398 18.281 11.812 1 97.81 113 PRO A C 1
ATOM 897 O O . PRO A 1 113 ? -13.891 18.656 12.867 1 97.81 113 PRO A O 1
ATOM 900 N N . LYS A 1 114 ? -14.336 17.016 11.492 1 98.5 114 LYS A N 1
ATOM 901 C CA . LYS A 1 114 ? -13.672 15.992 12.289 1 98.5 114 LYS A CA 1
ATOM 902 C C . LYS A 1 114 ? -12.242 15.758 11.812 1 98.5 114 LYS A C 1
ATOM 904 O O . LYS A 1 114 ? -11.57 14.828 12.266 1 98.5 114 LYS A O 1
ATOM 909 N N . ARG A 1 115 ? -11.797 16.609 10.938 1 98.81 115 ARG A N 1
ATOM 910 C CA . ARG A 1 115 ? -10.523 16.344 10.273 1 98.81 115 ARG A CA 1
ATOM 911 C C . ARG A 1 115 ? -9.375 16.344 11.273 1 98.81 115 ARG A C 1
ATOM 913 O O . ARG A 1 115 ? -9.32 17.203 12.156 1 98.81 115 ARG A O 1
ATOM 920 N N . VAL A 1 116 ? -8.492 15.383 11.148 1 98.94 116 VAL A N 1
ATOM 921 C CA . VAL A 1 116 ? -7.227 15.305 11.867 1 98.94 116 VAL A CA 1
ATOM 922 C C . VAL A 1 116 ? -6.082 15.07 10.883 1 98.94 116 VAL A C 1
ATOM 924 O O . VAL A 1 116 ? -6.312 14.922 9.68 1 98.94 116 VAL A O 1
ATOM 927 N N . VAL A 1 117 ? -4.875 15.133 11.383 1 98.94 117 VAL A N 1
ATOM 928 C CA . VAL A 1 117 ? -3.68 14.898 10.578 1 98.94 117 VAL A CA 1
ATOM 929 C C . VAL A 1 117 ? -2.908 13.703 11.133 1 98.94 117 VAL A C 1
ATOM 931 O O . VAL A 1 117 ? -2.635 13.633 12.328 1 98.94 117 VAL A O 1
ATOM 934 N N . LEU A 1 118 ? -2.625 12.742 10.328 1 99 118 LEU A N 1
ATOM 935 C CA . LEU A 1 118 ? -1.6 11.758 10.648 1 99 118 LEU A CA 1
ATOM 936 C C . LEU A 1 118 ? -0.215 12.266 10.266 1 99 118 LEU A C 1
ATOM 938 O O . LEU A 1 118 ? 0.015 12.656 9.117 1 99 118 LEU A O 1
ATOM 942 N N . VAL A 1 119 ? 0.649 12.305 11.219 1 98.94 119 VAL A N 1
ATOM 943 C CA . VAL A 1 119 ? 2.02 12.758 10.984 1 98.94 119 VAL A CA 1
ATOM 944 C C . VAL A 1 119 ? 2.979 11.57 11.109 1 98.94 119 VAL A C 1
ATOM 946 O O . VAL A 1 119 ? 2.994 10.883 12.133 1 98.94 119 VAL A O 1
ATOM 949 N N . VAL A 1 120 ? 3.736 11.352 10.086 1 98.94 120 VAL A N 1
ATOM 950 C CA . VAL A 1 120 ? 4.707 10.266 10.07 1 98.94 120 VAL A CA 1
ATOM 951 C C . VAL A 1 120 ? 6.121 10.836 10 1 98.94 120 VAL A C 1
ATOM 953 O O . VAL A 1 120 ? 6.465 11.562 9.07 1 98.94 120 VAL A O 1
ATOM 956 N N . LYS A 1 121 ? 6.906 10.57 10.969 1 98.94 121 LYS A N 1
ATOM 957 C CA . LYS A 1 121 ? 8.328 10.875 10.914 1 98.94 121 LYS A CA 1
ATOM 958 C C . LYS A 1 121 ? 9.086 9.844 10.086 1 98.94 121 LYS A C 1
ATOM 960 O O . LYS A 1 121 ? 9.211 8.68 10.492 1 98.94 121 LYS A O 1
ATOM 965 N N . ILE A 1 122 ? 9.688 10.305 8.961 1 98.81 122 ILE A N 1
ATOM 966 C CA . ILE A 1 122 ? 10.25 9.359 8.008 1 98.81 122 ILE A CA 1
ATOM 967 C C . ILE A 1 122 ? 11.648 8.938 8.469 1 98.81 122 ILE A C 1
ATOM 969 O O . ILE A 1 122 ? 12.562 9.766 8.531 1 98.81 122 ILE A O 1
ATOM 973 N N . GLU A 1 123 ? 11.781 7.652 8.719 1 98.38 123 GLU A N 1
ATOM 974 C CA . GLU A 1 123 ? 13.055 7.121 9.18 1 98.38 123 GLU A CA 1
ATOM 975 C C . GLU A 1 123 ? 13.594 6.066 8.219 1 98.38 123 GLU A C 1
ATOM 977 O O . GLU A 1 123 ? 14.781 5.727 8.258 1 98.38 123 GLU A O 1
ATOM 982 N N . ARG A 1 124 ? 12.766 5.555 7.406 1 98.06 124 ARG A N 1
ATOM 983 C CA . ARG A 1 124 ? 13.156 4.555 6.414 1 98.06 124 ARG A CA 1
ATOM 984 C C . ARG A 1 124 ? 12.547 4.871 5.051 1 98.06 124 ARG A C 1
ATOM 986 O O . ARG A 1 124 ? 11.375 5.25 4.961 1 98.06 124 ARG A O 1
ATOM 993 N N . VAL A 1 125 ? 13.359 4.762 4.012 1 98.19 125 VAL A N 1
ATOM 994 C CA . VAL A 1 125 ? 12.922 4.949 2.633 1 98.19 125 VAL A CA 1
ATOM 995 C C . VAL A 1 125 ? 13.453 3.816 1.759 1 98.19 125 VAL A C 1
ATOM 997 O O . VAL A 1 125 ? 14.664 3.584 1.706 1 98.19 125 VAL A O 1
ATOM 1000 N N . THR A 1 126 ? 12.625 3.121 1.188 1 97.88 126 THR A N 1
ATOM 1001 C CA . THR A 1 126 ? 12.977 2.076 0.232 1 97.88 126 THR A CA 1
ATOM 1002 C C . THR A 1 126 ? 12.281 2.312 -1.107 1 97.88 126 THR A C 1
ATOM 1004 O O . THR A 1 126 ? 11.234 2.957 -1.163 1 97.88 126 THR A O 1
ATOM 1007 N N . GLY A 1 127 ? 12.922 1.932 -2.152 1 97.62 127 GLY A N 1
ATOM 1008 C CA . GLY A 1 127 ? 12.266 2.1 -3.438 1 97.62 127 GLY A CA 1
ATOM 1009 C C . GLY A 1 127 ? 13.195 1.864 -4.617 1 97.62 127 GLY A C 1
ATOM 1010 O O . GLY A 1 127 ? 14.328 1.416 -4.441 1 97.62 127 GLY A O 1
ATOM 1011 N N . TYR A 1 128 ? 12.648 2.037 -5.777 1 97.19 128 TYR A N 1
ATOM 1012 C CA . TYR A 1 128 ? 13.352 2.057 -7.055 1 97.19 128 TYR A CA 1
ATOM 1013 C C . TYR A 1 128 ? 13.117 3.377 -7.781 1 97.19 128 TYR A C 1
ATOM 1015 O O . TYR A 1 128 ? 12.016 3.643 -8.266 1 97.19 128 TYR A O 1
ATOM 1023 N N . LEU A 1 129 ? 14.133 4.199 -7.781 1 95.25 129 LEU A N 1
ATOM 1024 C CA . LEU A 1 129 ? 14.07 5.543 -8.352 1 95.25 129 LEU A CA 1
ATOM 1025 C C . LEU A 1 129 ? 15.195 5.758 -9.359 1 95.25 129 LEU A C 1
ATOM 1027 O O . LEU A 1 129 ? 16.297 5.215 -9.203 1 95.25 129 LEU A O 1
ATOM 1031 N N . ARG A 1 130 ? 14.82 6.391 -10.422 1 86.75 130 ARG A N 1
ATOM 1032 C CA . ARG A 1 130 ? 15.812 6.695 -11.445 1 86.75 130 ARG A CA 1
ATOM 1033 C C . ARG A 1 130 ? 16.922 7.574 -10.883 1 86.75 130 ARG A C 1
ATOM 1035 O O . ARG A 1 130 ? 16.672 8.461 -10.062 1 86.75 130 ARG A O 1
ATOM 1042 N N . SER A 1 131 ? 18.125 7.121 -11.203 1 73.56 131 SER A N 1
ATOM 1043 C CA . SER A 1 131 ? 19.266 7.93 -10.82 1 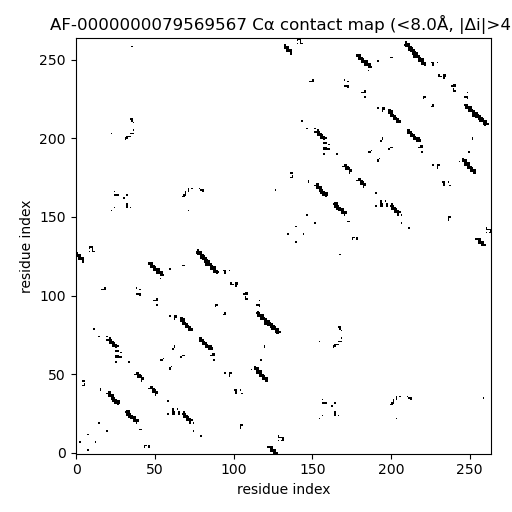73.56 131 SER A CA 1
ATOM 1044 C C . SER A 1 131 ? 19.312 9.242 -11.594 1 73.56 131 SER A C 1
ATOM 1046 O O . SER A 1 131 ? 18.891 9.297 -12.75 1 73.56 131 SER A O 1
ATOM 1048 N N . ALA A 1 132 ? 19.609 10.289 -10.906 1 59.16 132 ALA A N 1
ATOM 1049 C CA . ALA A 1 132 ? 19.828 11.555 -11.609 1 59.16 132 ALA A CA 1
ATOM 1050 C C . ALA A 1 132 ? 20.875 11.398 -12.703 1 59.16 132 ALA A C 1
ATOM 1052 O O . ALA A 1 132 ? 21.812 10.609 -12.57 1 59.16 132 ALA A O 1
ATOM 1053 N N . MET B 1 1 ? -15.828 0.682 2.363 1 87.81 1 MET B N 1
ATOM 1054 C CA . MET B 1 1 ? -16.891 -0.313 2.264 1 87.81 1 MET B CA 1
ATOM 1055 C C . MET B 1 1 ? -16.312 -1.718 2.129 1 87.81 1 MET B C 1
ATOM 1057 O O . MET B 1 1 ? -15.242 -1.899 1.545 1 87.81 1 MET B O 1
ATOM 1061 N N . ARG B 1 2 ? -17.078 -2.6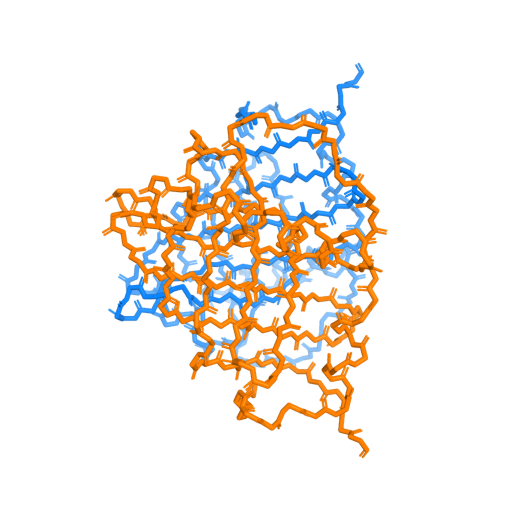7 2.684 1 95.25 2 ARG B N 1
ATOM 1062 C CA . ARG B 1 2 ? -16.719 -4.078 2.607 1 95.25 2 ARG B CA 1
ATOM 1063 C C . ARG B 1 2 ? -17.453 -4.773 1.464 1 95.25 2 ARG B C 1
ATOM 1065 O O . ARG B 1 2 ? -18.609 -4.473 1.19 1 95.25 2 ARG B O 1
ATOM 1072 N N . PHE B 1 3 ? -16.766 -5.684 0.829 1 96.62 3 PHE B N 1
ATOM 1073 C CA . PHE B 1 3 ? -17.359 -6.48 -0.242 1 96.62 3 PHE B CA 1
ATOM 1074 C C . PHE B 1 3 ? -17.203 -7.969 0.047 1 96.62 3 PHE B C 1
ATOM 1076 O O . PHE B 1 3 ? -16.266 -8.375 0.742 1 96.62 3 PHE B O 1
ATOM 1083 N N . ASP B 1 4 ? -18.125 -8.766 -0.49 1 95.5 4 ASP B N 1
ATOM 1084 C CA . ASP B 1 4 ? -18.031 -10.219 -0.443 1 95.5 4 ASP B CA 1
ATOM 1085 C C . ASP B 1 4 ? -17 -10.734 -1.439 1 95.5 4 ASP B C 1
ATOM 1087 O O . ASP B 1 4 ? -17.156 -10.578 -2.65 1 95.5 4 ASP B O 1
ATOM 1091 N N . PRO B 1 5 ? -15.938 -11.391 -0.925 1 94.5 5 PRO B N 1
ATOM 1092 C CA . PRO B 1 5 ? -14.906 -11.867 -1.847 1 94.5 5 PRO B CA 1
ATOM 1093 C C . PRO B 1 5 ? -15.461 -12.82 -2.91 1 94.5 5 PRO B C 1
ATOM 1095 O O . PRO B 1 5 ? -14.898 -12.914 -4.008 1 94.5 5 PRO B O 1
ATOM 1098 N N . ALA B 1 6 ? -16.484 -13.453 -2.617 1 94.19 6 ALA B N 1
ATOM 1099 C CA . ALA B 1 6 ? -17.047 -14.43 -3.543 1 94.19 6 ALA B CA 1
ATOM 1100 C C . ALA B 1 6 ? -17.953 -13.758 -4.566 1 94.19 6 ALA B C 1
ATOM 1102 O O . ALA B 1 6 ? -18.375 -14.391 -5.535 1 94.19 6 ALA B O 1
ATOM 1103 N N . ASN B 1 7 ? -18.281 -12.547 -4.352 1 93.38 7 ASN B N 1
ATOM 1104 C CA . ASN B 1 7 ? -19.203 -11.828 -5.219 1 93.38 7 ASN B CA 1
ATOM 1105 C C . ASN B 1 7 ? -18.797 -10.367 -5.391 1 93.38 7 ASN B C 1
ATOM 1107 O O . ASN B 1 7 ? -19.531 -9.461 -5.02 1 93.38 7 ASN B O 1
ATOM 1111 N N . LEU B 1 8 ? -17.703 -10.18 -6.035 1 94.94 8 LEU B N 1
ATOM 1112 C CA . LEU B 1 8 ? -17.203 -8.836 -6.289 1 94.94 8 LEU B CA 1
ATOM 1113 C C . LEU B 1 8 ? -18.031 -8.156 -7.383 1 94.94 8 LEU B C 1
ATOM 1115 O O . LEU B 1 8 ? -18.484 -8.805 -8.328 1 94.94 8 LEU B O 1
ATOM 1119 N N . PRO B 1 9 ? -18.328 -6.891 -7.184 1 94.94 9 PRO B N 1
ATOM 1120 C CA . PRO B 1 9 ? -19.078 -6.199 -8.234 1 94.94 9 PRO B CA 1
ATOM 1121 C C . PRO B 1 9 ? -18.328 -6.195 -9.57 1 94.94 9 PRO B C 1
ATOM 1123 O O . PRO B 1 9 ? -17.109 -6.383 -9.609 1 94.94 9 PRO B O 1
ATOM 1126 N N . ASP B 1 10 ? -19.062 -5.922 -10.648 1 94.25 10 ASP B N 1
ATOM 1127 C CA . ASP B 1 10 ? -18.516 -5.906 -12 1 94.25 10 ASP B CA 1
ATOM 1128 C C . ASP B 1 10 ? -17.375 -4.902 -12.117 1 94.25 10 ASP B C 1
ATOM 1130 O O . ASP B 1 10 ? -16.406 -5.141 -12.836 1 94.25 10 ASP B O 1
ATOM 1134 N N . SER B 1 11 ? -17.516 -3.768 -11.43 1 94.62 11 SER B N 1
ATOM 1135 C CA . SER B 1 11 ? -16.469 -2.742 -11.477 1 94.62 11 SER B CA 1
ATOM 1136 C C . SER B 1 11 ? -15.141 -3.277 -10.961 1 94.62 11 SER B C 1
ATOM 1138 O O . SER B 1 11 ? -14.078 -2.951 -11.492 1 94.62 11 SER B O 1
ATOM 1140 N N . ALA B 1 12 ? -15.188 -4.07 -9.914 1 94.62 12 ALA B N 1
ATOM 1141 C CA . ALA B 1 12 ? -13.969 -4.688 -9.398 1 94.62 12 ALA B CA 1
ATOM 1142 C C . ALA B 1 12 ? -13.336 -5.605 -10.445 1 94.62 12 ALA B C 1
ATOM 1144 O O . ALA B 1 12 ? -12.117 -5.57 -10.656 1 94.62 12 ALA B O 1
ATOM 1145 N N . HIS B 1 13 ? -14.148 -6.395 -11.055 1 94 13 HIS B N 1
ATOM 1146 C CA . HIS B 1 13 ? -13.648 -7.336 -12.055 1 94 13 HIS B CA 1
ATOM 1147 C C . HIS B 1 13 ? -13.016 -6.609 -13.234 1 94 13 HIS B C 1
ATOM 1149 O O . HIS B 1 13 ? -12.047 -7.102 -13.82 1 94 13 HIS B O 1
ATOM 1155 N N . GLU B 1 14 ? -13.57 -5.508 -13.609 1 92.81 14 GLU B N 1
ATOM 1156 C CA . GLU B 1 14 ? -12.984 -4.691 -14.672 1 92.81 14 GLU B CA 1
ATOM 1157 C C . GLU B 1 14 ? -11.586 -4.223 -14.297 1 92.81 14 GLU B C 1
ATOM 1159 O O . GLU B 1 14 ? -10.656 -4.316 -15.102 1 92.81 14 GLU B O 1
ATOM 1164 N N . LEU B 1 15 ? -11.445 -3.773 -13.031 1 93.75 15 LEU B N 1
ATOM 1165 C CA . LEU B 1 15 ? -10.141 -3.311 -12.562 1 93.75 15 LEU B CA 1
ATOM 1166 C C . LEU B 1 15 ? -9.141 -4.461 -12.516 1 93.75 15 LEU B C 1
ATOM 1168 O O . LEU B 1 15 ? -7.949 -4.258 -12.758 1 93.75 15 LEU B O 1
ATOM 1172 N N . LEU B 1 16 ? -9.625 -5.613 -12.266 1 94.69 16 LEU B N 1
ATOM 1173 C CA . LEU B 1 16 ? -8.773 -6.785 -12.086 1 94.69 16 LEU B CA 1
ATOM 1174 C C . LEU B 1 16 ? -8.273 -7.305 -13.43 1 94.69 16 LEU B C 1
ATOM 1176 O O . LEU B 1 16 ? -7.34 -8.109 -13.484 1 94.69 16 LEU B O 1
ATOM 1180 N N . ARG B 1 17 ? -8.812 -6.805 -14.5 1 91.44 17 ARG B N 1
ATOM 1181 C CA . ARG B 1 17 ? -8.406 -7.242 -15.836 1 91.44 17 ARG B CA 1
ATOM 1182 C C . ARG B 1 17 ? -7.41 -6.27 -16.453 1 91.44 17 ARG B C 1
ATOM 1184 O O . ARG B 1 17 ? -6.629 -6.645 -17.328 1 91.44 17 ARG B O 1
ATOM 1191 N N . GLU B 1 18 ? -7.461 -4.996 -16.016 1 92.25 18 GLU B N 1
ATOM 1192 C CA . GLU B 1 18 ? -6.582 -3.961 -16.562 1 92.25 18 GLU B CA 1
ATOM 1193 C C . GLU B 1 18 ? -5.18 -4.066 -15.977 1 92.25 18 GLU B C 1
ATOM 1195 O O . GLU B 1 18 ? -4.984 -4.668 -14.914 1 92.25 18 GLU B O 1
ATOM 1200 N N . ARG B 1 19 ? -4.184 -3.484 -16.734 1 93.75 19 ARG B N 1
ATOM 1201 C CA . ARG B 1 19 ? -2.777 -3.605 -16.359 1 93.75 19 ARG B CA 1
ATOM 1202 C C . ARG B 1 19 ? -2.383 -2.537 -15.344 1 93.75 19 ARG B C 1
ATOM 1204 O O . ARG B 1 19 ? -1.62 -1.622 -15.664 1 93.75 19 ARG B O 1
ATOM 1211 N N . HIS B 1 20 ? -2.873 -2.689 -14.18 1 93.06 20 HIS B N 1
ATOM 1212 C CA . HIS B 1 20 ? -2.516 -1.801 -13.078 1 93.06 20 HIS B CA 1
ATOM 1213 C C . HIS B 1 20 ? -1.667 -2.525 -12.039 1 93.06 20 HIS B C 1
ATOM 1215 O O . HIS B 1 20 ? -1.916 -3.693 -11.734 1 93.06 20 HIS B O 1
ATOM 1221 N N . LEU B 1 21 ? -0.722 -1.765 -11.57 1 96.81 21 LEU B N 1
ATOM 1222 C CA . LEU B 1 21 ? 0.007 -2.291 -10.422 1 96.81 21 LEU B CA 1
ATOM 1223 C C . LEU B 1 21 ? -0.784 -2.084 -9.133 1 96.81 21 LEU B C 1
ATOM 1225 O O . LEU B 1 21 ? -1.705 -1.265 -9.094 1 96.81 21 LEU B O 1
ATOM 1229 N N . ALA B 1 22 ? -0.54 -2.908 -8.172 1 98.31 22 ALA B N 1
ATOM 1230 C CA . ALA B 1 22 ? -1.042 -2.793 -6.805 1 98.31 22 ALA B CA 1
ATOM 1231 C C . ALA B 1 22 ? 0.106 -2.699 -5.805 1 98.31 22 ALA B C 1
ATOM 1233 O O . ALA B 1 22 ? 1.277 -2.756 -6.188 1 98.31 22 ALA B O 1
ATOM 1234 N N . THR B 1 23 ? -0.195 -2.441 -4.578 1 98.75 23 THR B N 1
ATOM 1235 C CA . THR B 1 23 ? 0.801 -2.611 -3.525 1 98.75 23 THR B CA 1
ATOM 1236 C C . THR B 1 23 ? 0.552 -3.9 -2.748 1 98.75 23 THR B C 1
ATOM 1238 O O . THR B 1 23 ? -0.598 -4.266 -2.49 1 98.75 23 THR B O 1
ATOM 1241 N N . LEU B 1 24 ? 1.608 -4.543 -2.42 1 98.94 24 LEU B N 1
ATOM 1242 C CA . LEU B 1 24 ? 1.591 -5.672 -1.494 1 98.94 24 LEU B CA 1
ATOM 1243 C C . LEU B 1 24 ? 2.117 -5.258 -0.124 1 98.94 24 LEU B C 1
ATOM 1245 O O . LEU B 1 24 ? 3.205 -4.684 -0.02 1 98.94 24 LEU B O 1
ATOM 1249 N N . SER B 1 25 ? 1.355 -5.508 0.874 1 98.88 25 SER B N 1
ATOM 1250 C CA . SER B 1 25 ? 1.768 -5.238 2.248 1 98.88 25 SER B CA 1
ATOM 1251 C C . SER B 1 25 ? 1.899 -6.531 3.047 1 98.88 25 SER B C 1
ATOM 1253 O O . SER B 1 25 ? 0.945 -7.305 3.146 1 98.88 25 SER B O 1
ATOM 1255 N N . THR B 1 26 ? 3.027 -6.77 3.588 1 98.81 26 THR B N 1
ATOM 1256 C CA . THR B 1 26 ? 3.357 -7.828 4.531 1 98.81 26 THR B CA 1
ATOM 1257 C C . THR B 1 26 ? 4.039 -7.258 5.773 1 98.81 26 THR B C 1
ATOM 1259 O O . THR B 1 26 ? 4.25 -6.047 5.867 1 98.81 26 THR B O 1
ATOM 1262 N N . LEU B 1 27 ? 4.297 -8.133 6.75 1 98.44 27 LEU B N 1
ATOM 1263 C CA . LEU B 1 27 ? 4.871 -7.621 7.992 1 98.44 27 LEU B CA 1
ATOM 1264 C C . LEU B 1 27 ? 6.293 -8.133 8.188 1 98.44 27 LEU B C 1
ATOM 1266 O O . LEU B 1 27 ? 6.566 -9.32 7.984 1 98.44 27 LEU B O 1
ATOM 1270 N N . ARG B 1 28 ? 7.121 -7.219 8.578 1 97.62 28 ARG B N 1
ATOM 1271 C CA . ARG B 1 28 ? 8.484 -7.598 8.953 1 97.62 28 ARG B CA 1
ATOM 1272 C C . ARG B 1 28 ? 8.508 -8.25 10.328 1 97.62 28 ARG B C 1
ATOM 1274 O O . ARG B 1 28 ? 7.488 -8.312 11.016 1 97.62 28 ARG B O 1
ATOM 1281 N N . ARG B 1 29 ? 9.664 -8.727 10.672 1 96.25 29 ARG B N 1
ATOM 1282 C CA . ARG B 1 29 ? 9.859 -9.383 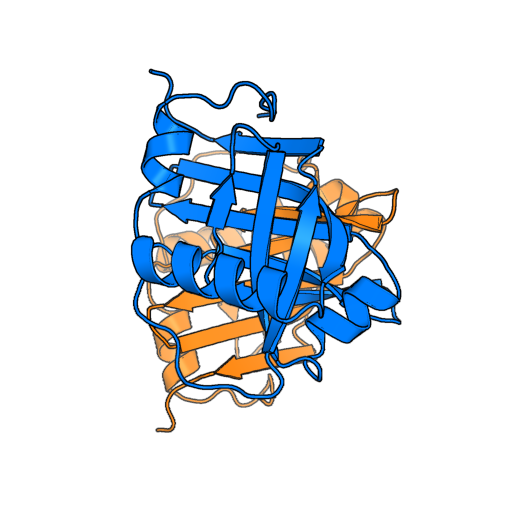11.961 1 96.25 29 ARG B CA 1
ATOM 1283 C C . ARG B 1 29 ? 9.492 -8.461 13.109 1 96.25 29 ARG B C 1
ATOM 1285 O O . ARG B 1 29 ? 8.953 -8.906 14.125 1 96.25 29 ARG B O 1
ATOM 1292 N N . ASP B 1 30 ? 9.758 -7.184 12.961 1 95.12 30 ASP B N 1
ATOM 1293 C CA . ASP B 1 30 ? 9.484 -6.219 14.016 1 95.12 30 ASP B CA 1
ATOM 1294 C C . ASP B 1 30 ? 8.055 -5.691 13.922 1 95.12 30 ASP B C 1
ATOM 1296 O O . ASP B 1 30 ? 7.727 -4.656 14.508 1 95.12 30 ASP B O 1
ATOM 1300 N N . SER B 1 31 ? 7.254 -6.289 13.055 1 94.69 31 SER B N 1
ATOM 1301 C CA . SER B 1 31 ? 5.82 -6.051 12.898 1 94.69 31 SER B CA 1
ATOM 1302 C C . SER B 1 31 ? 5.555 -4.77 12.117 1 94.69 31 SER B C 1
ATOM 1304 O O . SER B 1 31 ? 4.422 -4.281 12.086 1 94.69 31 SER B O 1
ATOM 1306 N N . THR B 1 32 ? 6.625 -4.176 11.578 1 96.56 32 THR B N 1
ATOM 1307 C CA . THR B 1 32 ? 6.383 -3.029 10.711 1 96.56 32 THR B CA 1
ATOM 1308 C C . THR B 1 32 ? 5.992 -3.49 9.305 1 96.56 32 THR B C 1
ATOM 1310 O O . THR B 1 32 ? 6.379 -4.578 8.875 1 96.56 32 THR B O 1
ATOM 1313 N N . PRO B 1 33 ? 5.223 -2.656 8.672 1 98.06 33 PRO B N 1
ATOM 1314 C CA . PRO B 1 33 ? 4.805 -3.033 7.316 1 98.06 33 PRO B CA 1
ATOM 1315 C C . PRO B 1 33 ? 5.953 -3 6.312 1 98.06 33 PRO B C 1
ATOM 1317 O O . PRO B 1 33 ? 6.809 -2.113 6.379 1 98.06 33 PRO B O 1
ATOM 1320 N N . HIS B 1 34 ? 6.051 -3.959 5.52 1 98.62 34 HIS B N 1
ATOM 1321 C CA . HIS B 1 34 ? 6.832 -4.012 4.289 1 98.62 34 HIS B CA 1
ATOM 1322 C C . HIS B 1 34 ? 5.941 -3.869 3.064 1 98.62 34 HIS B C 1
ATOM 1324 O O . HIS B 1 34 ? 5.109 -4.742 2.791 1 98.62 34 HIS B O 1
ATOM 1330 N N . VAL B 1 35 ? 6.059 -2.75 2.314 1 98.81 35 VAL B N 1
ATOM 1331 C CA . VAL B 1 35 ? 5.121 -2.422 1.246 1 98.81 35 VAL B CA 1
ATOM 1332 C C . VAL B 1 35 ? 5.883 -2.197 -0.058 1 98.81 35 VAL B C 1
ATOM 1334 O O . VAL B 1 35 ? 6.793 -1.366 -0.117 1 98.81 35 VAL B O 1
ATOM 1337 N N . THR B 1 36 ? 5.52 -2.881 -1.08 1 98.5 36 THR B N 1
ATOM 1338 C CA . THR B 1 36 ? 6.125 -2.752 -2.4 1 98.5 36 THR B CA 1
ATOM 1339 C C . THR B 1 36 ? 5.066 -2.844 -3.494 1 98.5 36 THR B C 1
ATOM 1341 O O . THR B 1 36 ? 4.043 -3.508 -3.318 1 98.5 36 THR B O 1
ATOM 1344 N N . PRO B 1 37 ? 5.27 -2.17 -4.602 1 98.38 37 PRO B N 1
ATOM 1345 C CA . PRO B 1 37 ? 4.375 -2.408 -5.734 1 98.38 37 PRO B CA 1
ATOM 1346 C C . PRO B 1 37 ? 4.559 -3.795 -6.352 1 98.38 37 PRO B C 1
ATOM 1348 O O . PRO B 1 37 ? 5.672 -4.324 -6.363 1 98.38 37 PRO B O 1
ATOM 1351 N N . VAL B 1 38 ? 3.49 -4.297 -6.852 1 98.19 38 VAL B N 1
ATOM 1352 C CA . VAL B 1 38 ? 3.533 -5.617 -7.48 1 98.19 38 VAL B CA 1
ATOM 1353 C C . VAL B 1 38 ? 2.492 -5.695 -8.594 1 98.19 38 VAL B C 1
ATOM 1355 O O . VAL B 1 38 ? 1.488 -4.98 -8.562 1 98.19 38 VAL B O 1
ATOM 1358 N N . GLY B 1 39 ? 2.842 -6.523 -9.594 1 98.06 39 GLY B N 1
ATOM 1359 C CA . GLY B 1 39 ? 1.756 -7.137 -10.344 1 98.06 39 GLY B CA 1
ATOM 1360 C C . GLY B 1 39 ? 1.111 -8.297 -9.609 1 98.06 39 GLY B C 1
ATOM 1361 O O . GLY B 1 39 ? 1.78 -9.016 -8.859 1 98.06 39 GLY B O 1
ATOM 1362 N N . PHE B 1 40 ? -0.174 -8.5 -9.797 1 98.75 40 PHE B N 1
ATOM 1363 C CA . PHE B 1 40 ? -0.863 -9.633 -9.195 1 98.75 40 PHE B CA 1
ATOM 1364 C C . PHE B 1 40 ? -1.989 -10.125 -10.094 1 98.75 40 PHE B C 1
ATOM 1366 O O . PHE B 1 40 ? -2.459 -9.391 -10.969 1 98.75 40 PHE B O 1
ATOM 1373 N N . THR B 1 41 ? -2.369 -11.344 -9.914 1 98.5 41 THR B N 1
ATOM 1374 C CA . THR B 1 41 ? -3.525 -11.914 -10.602 1 98.5 41 THR B CA 1
ATOM 1375 C C . THR B 1 41 ? -4.566 -12.398 -9.586 1 98.5 41 THR B C 1
ATOM 1377 O O . THR B 1 41 ? -4.234 -12.68 -8.438 1 98.5 41 THR B O 1
ATOM 1380 N N . PHE B 1 42 ? -5.77 -12.383 -10.016 1 98.06 42 PHE B N 1
ATOM 1381 C CA . PHE B 1 42 ? -6.875 -12.781 -9.148 1 98.06 42 PHE B CA 1
ATOM 1382 C C . PHE B 1 42 ? -7.758 -13.812 -9.836 1 98.06 42 PHE B C 1
ATOM 1384 O O . PHE B 1 42 ? -8.133 -13.648 -11 1 98.06 42 PHE B O 1
ATOM 1391 N N . ASP B 1 43 ? -7.934 -14.898 -9.164 1 96.62 43 ASP B N 1
ATOM 1392 C CA . ASP B 1 43 ? -8.867 -15.945 -9.555 1 96.62 43 ASP B CA 1
ATOM 1393 C C . ASP B 1 43 ? -10.148 -15.891 -8.727 1 96.62 43 ASP B C 1
ATOM 1395 O O . ASP B 1 43 ? -10.18 -16.375 -7.594 1 96.62 43 ASP B O 1
ATOM 1399 N N . ALA B 1 44 ? -11.219 -15.391 -9.297 1 93.5 44 ALA B N 1
ATOM 1400 C CA . ALA B 1 44 ? -12.461 -15.164 -8.555 1 93.5 44 ALA B CA 1
ATOM 1401 C C . ALA B 1 44 ? -13.094 -16.484 -8.141 1 93.5 44 ALA B C 1
ATOM 1403 O O . ALA B 1 44 ? -13.68 -16.594 -7.055 1 93.5 44 ALA B O 1
ATOM 1404 N N . GLU B 1 45 ? -13.008 -17.453 -9 1 94.12 45 GLU B N 1
ATOM 1405 C CA . GLU B 1 45 ? -13.602 -18.75 -8.695 1 94.12 45 GLU B CA 1
ATOM 1406 C C . GLU B 1 45 ? -12.891 -19.422 -7.523 1 94.12 45 GLU B C 1
ATOM 1408 O O . GLU B 1 45 ? -13.539 -19.938 -6.609 1 94.12 45 GLU B O 1
ATOM 1413 N N . ALA B 1 46 ? -11.594 -19.359 -7.48 1 96.81 46 ALA B N 1
ATOM 1414 C CA . ALA B 1 46 ? -10.82 -20 -6.422 1 96.81 46 ALA B CA 1
ATOM 1415 C C . ALA B 1 46 ? -10.703 -19.094 -5.199 1 96.81 46 ALA B C 1
ATOM 1417 O O . ALA B 1 46 ? -10.344 -19.547 -4.109 1 96.81 46 ALA B O 1
ATOM 1418 N N . GLY B 1 47 ? -10.945 -17.766 -5.332 1 97.38 47 GLY B N 1
ATOM 1419 C CA . GLY B 1 47 ? -10.766 -16.797 -4.266 1 97.38 47 GLY B CA 1
ATOM 1420 C C . GLY B 1 47 ? -9.305 -16.562 -3.92 1 97.38 47 GLY B C 1
ATOM 1421 O O . GLY B 1 47 ? -8.961 -16.375 -2.752 1 97.38 47 GLY B O 1
ATOM 1422 N N . LEU B 1 48 ? -8.445 -16.656 -4.934 1 98.62 48 LEU B N 1
ATOM 1423 C CA . LEU B 1 48 ? -7.012 -16.562 -4.699 1 98.62 48 LEU B CA 1
ATOM 1424 C C . LEU B 1 48 ? -6.41 -15.398 -5.484 1 98.62 48 LEU B C 1
ATOM 1426 O O . LEU B 1 48 ? -6.746 -15.195 -6.652 1 98.62 48 LEU B O 1
ATOM 1430 N N . ALA B 1 49 ? -5.609 -14.688 -4.828 1 98.81 49 ALA B N 1
ATOM 1431 C CA . ALA B 1 49 ? -4.699 -13.766 -5.504 1 98.81 49 ALA B CA 1
ATOM 1432 C C . ALA B 1 49 ? -3.277 -14.32 -5.527 1 98.81 49 ALA B C 1
ATOM 1434 O O . ALA B 1 49 ? -2.857 -15.008 -4.59 1 98.81 49 ALA B O 1
ATOM 1435 N N . ARG B 1 50 ? -2.553 -14 -6.594 1 98.94 50 ARG B N 1
ATOM 1436 C CA . ARG B 1 50 ? -1.192 -14.508 -6.738 1 98.94 50 ARG B CA 1
ATOM 1437 C C . ARG B 1 50 ? -0.221 -13.383 -7.086 1 98.94 50 ARG B C 1
ATOM 1439 O O . ARG B 1 50 ? -0.535 -12.516 -7.895 1 98.94 50 ARG B O 1
ATOM 1446 N N . VAL B 1 51 ? 0.946 -13.422 -6.48 1 98.94 51 VAL B N 1
ATOM 1447 C CA . VAL B 1 51 ? 2.07 -12.547 -6.793 1 98.94 51 VAL B CA 1
ATOM 1448 C C . VAL B 1 51 ? 3.312 -13.383 -7.086 1 98.94 51 VAL B C 1
ATOM 1450 O O . VAL B 1 51 ? 3.689 -14.242 -6.285 1 98.94 51 VAL B O 1
ATOM 1453 N N . ILE B 1 52 ? 3.936 -13.148 -8.211 1 98.94 52 ILE B N 1
ATOM 1454 C CA . ILE B 1 52 ? 5.195 -13.836 -8.477 1 98.94 52 ILE B CA 1
ATOM 1455 C C . ILE B 1 52 ? 6.363 -12.945 -8.047 1 98.94 52 ILE B C 1
ATOM 1457 O O . ILE B 1 52 ? 6.316 -11.727 -8.203 1 98.94 52 ILE B O 1
ATOM 1461 N N . CYS B 1 53 ? 7.422 -13.578 -7.48 1 98.81 53 CYS B N 1
ATOM 1462 C CA . CYS B 1 53 ? 8.594 -12.844 -7.012 1 98.81 53 CYS B CA 1
ATOM 1463 C C . CYS B 1 53 ? 9.773 -13.789 -6.785 1 98.81 53 CYS B C 1
ATOM 1465 O O . CYS B 1 53 ? 9.648 -15 -6.984 1 98.81 53 CYS B O 1
ATOM 1467 N N . SER B 1 54 ? 10.914 -13.203 -6.543 1 98.69 54 SER B N 1
ATOM 1468 C CA . SER B 1 54 ? 12.078 -14.016 -6.227 1 98.69 54 SER B CA 1
ATOM 1469 C C . SER B 1 54 ? 11.961 -14.633 -4.836 1 98.69 54 SER B C 1
ATOM 1471 O O . SER B 1 54 ? 11.516 -13.977 -3.895 1 98.69 54 SER B O 1
ATOM 1473 N N . GLY B 1 55 ? 12.43 -15.844 -4.691 1 98.69 55 GLY B N 1
ATOM 1474 C CA . GLY B 1 55 ? 12.305 -16.594 -3.451 1 98.69 55 GLY B CA 1
ATOM 1475 C C . GLY B 1 55 ? 13.086 -15.984 -2.303 1 98.69 55 GLY B C 1
ATOM 1476 O O . GLY B 1 55 ? 12.82 -16.281 -1.138 1 98.69 55 GLY B O 1
ATOM 1477 N N . ASP B 1 56 ? 14.047 -15.141 -2.582 1 98.12 56 ASP B N 1
ATOM 1478 C CA . ASP B 1 56 ? 14.883 -14.555 -1.544 1 98.12 56 ASP B CA 1
ATOM 1479 C C . ASP B 1 56 ? 14.414 -13.148 -1.187 1 98.12 56 ASP B C 1
ATOM 1481 O O . ASP B 1 56 ? 15.078 -12.438 -0.428 1 98.12 56 ASP B O 1
ATOM 1485 N N . SER B 1 57 ? 13.344 -12.766 -1.731 1 98.06 57 SER B N 1
ATOM 1486 C CA . SER B 1 57 ? 12.836 -11.422 -1.461 1 98.06 57 SER B CA 1
ATOM 1487 C C . SER B 1 57 ? 12.344 -11.297 -0.024 1 98.06 57 SER B C 1
ATOM 1489 O O . SER B 1 57 ? 11.992 -12.297 0.607 1 98.06 57 SER B O 1
ATOM 1491 N N . GLN B 1 58 ? 12.297 -10.133 0.501 1 97.94 58 GLN B N 1
ATOM 1492 C CA . GLN B 1 58 ? 11.82 -9.844 1.847 1 97.94 58 GLN B CA 1
ATOM 1493 C C . GLN B 1 58 ? 10.359 -10.258 2.014 1 97.94 58 GLN B C 1
ATOM 1495 O O . GLN B 1 58 ? 9.961 -10.727 3.082 1 97.94 58 GLN B O 1
ATOM 1500 N N . LYS B 1 59 ? 9.5 -10.023 0.976 1 98.5 59 LYS B N 1
ATOM 1501 C CA . LYS B 1 59 ? 8.086 -10.383 1.082 1 98.5 59 LYS B CA 1
ATOM 1502 C C . LYS B 1 59 ? 7.914 -11.883 1.301 1 98.5 59 LYS B C 1
ATOM 1504 O O . LYS B 1 59 ? 6.984 -12.312 1.99 1 98.5 59 LYS B O 1
ATOM 1509 N N . VAL B 1 60 ? 8.766 -12.68 0.761 1 98.81 60 VAL B N 1
ATOM 1510 C CA . VAL B 1 60 ? 8.727 -14.117 0.991 1 98.81 60 VAL B CA 1
ATOM 1511 C C . VAL B 1 60 ? 9.07 -14.414 2.449 1 98.81 60 VAL B C 1
ATOM 1513 O O . VAL B 1 60 ? 8.336 -15.141 3.127 1 98.81 60 VAL B O 1
ATOM 1516 N N . ARG B 1 61 ? 10.148 -13.852 2.969 1 98.69 61 ARG B N 1
ATOM 1517 C CA . ARG B 1 61 ? 10.531 -14.031 4.363 1 98.69 61 ARG B CA 1
ATOM 1518 C C . ARG B 1 61 ? 9.406 -13.602 5.301 1 98.69 61 ARG B C 1
ATOM 1520 O O . ARG B 1 61 ? 9.141 -14.266 6.305 1 98.69 61 ARG B O 1
ATOM 1527 N N . ASN B 1 62 ? 8.828 -12.5 4.941 1 98.69 62 ASN B N 1
ATOM 1528 C CA . ASN B 1 62 ? 7.73 -11.992 5.754 1 98.69 62 ASN B CA 1
ATOM 1529 C C . ASN B 1 62 ? 6.578 -12.992 5.824 1 98.69 62 ASN B C 1
ATOM 1531 O O . ASN B 1 62 ? 6.086 -13.297 6.91 1 98.69 62 ASN B O 1
ATOM 1535 N N . ILE B 1 63 ? 6.137 -13.477 4.691 1 98.69 63 ILE B N 1
ATOM 1536 C CA . ILE B 1 63 ? 4.973 -14.352 4.605 1 98.69 63 ILE B CA 1
ATOM 1537 C C . ILE B 1 63 ? 5.273 -15.68 5.309 1 98.69 63 ILE B C 1
ATOM 1539 O O . ILE B 1 63 ? 4.398 -16.266 5.949 1 98.69 63 ILE B O 1
ATOM 1543 N N . GLU B 1 64 ? 6.484 -16.141 5.219 1 98.56 64 GLU B N 1
ATOM 1544 C CA . GLU B 1 64 ? 6.879 -17.359 5.902 1 98.56 64 GLU B CA 1
ATOM 1545 C C . GLU B 1 64 ? 6.789 -17.203 7.418 1 98.56 64 GLU B C 1
ATOM 1547 O O . GLU B 1 64 ? 6.488 -18.156 8.133 1 98.56 64 GLU B O 1
ATOM 1552 N N . ARG B 1 65 ? 6.965 -16.031 7.918 1 98.06 65 ARG B N 1
ATOM 1553 C CA . ARG B 1 65 ? 6.918 -15.758 9.352 1 98.06 65 ARG B CA 1
ATOM 1554 C C . ARG B 1 65 ? 5.5 -15.406 9.797 1 98.06 65 ARG B C 1
ATOM 1556 O O . ARG B 1 65 ? 5.012 -15.938 10.797 1 98.06 65 ARG B O 1
ATOM 1563 N N . THR B 1 66 ? 4.883 -14.461 9.109 1 97.38 66 THR B N 1
ATOM 1564 C CA . THR B 1 66 ? 3.51 -14.023 9.336 1 97.38 66 THR B CA 1
ATOM 1565 C C . THR B 1 66 ? 2.666 -14.227 8.078 1 97.38 66 THR B C 1
ATOM 1567 O O . THR B 1 66 ? 2.668 -13.391 7.18 1 97.38 66 THR B O 1
ATOM 1570 N N . PRO B 1 67 ? 1.916 -15.281 8.016 1 98.5 67 PRO B N 1
ATOM 1571 C CA . PRO B 1 67 ? 1.256 -15.703 6.777 1 98.5 67 PRO B CA 1
ATOM 1572 C C . PRO B 1 67 ? -0.016 -14.906 6.488 1 98.5 67 PRO B C 1
ATOM 1574 O O . PRO B 1 67 ? -1.106 -15.477 6.43 1 98.5 67 PRO B O 1
ATOM 1577 N N . TYR B 1 68 ? 0.09 -13.703 6.254 1 98.81 68 TYR B N 1
ATOM 1578 C CA . TYR B 1 68 ? -1.002 -12.789 5.926 1 98.81 68 TYR B CA 1
ATOM 1579 C C . TYR B 1 68 ? -0.526 -11.68 4.992 1 98.81 68 TYR B C 1
ATOM 1581 O O . TYR B 1 68 ? 0.613 -11.219 5.098 1 98.81 68 TYR B O 1
ATOM 1589 N N . ALA B 1 69 ? -1.306 -11.258 4.062 1 98.88 69 ALA B N 1
ATOM 1590 C CA . ALA B 1 69 ? -0.93 -10.195 3.133 1 98.88 69 ALA B CA 1
ATOM 1591 C C . ALA B 1 69 ? -2.148 -9.383 2.707 1 98.88 69 ALA B C 1
ATOM 1593 O O . ALA B 1 69 ? -3.281 -9.867 2.783 1 98.88 69 ALA B O 1
ATOM 1594 N N . ALA B 1 70 ? -1.963 -8.188 2.371 1 98.94 70 ALA B N 1
ATOM 1595 C CA . ALA B 1 70 ? -2.953 -7.293 1.78 1 98.94 70 ALA B CA 1
ATOM 1596 C C . ALA B 1 70 ? -2.465 -6.738 0.445 1 98.94 70 ALA B C 1
ATOM 1598 O O . ALA B 1 70 ? -1.303 -6.344 0.318 1 98.94 70 ALA B O 1
ATOM 1599 N N . ILE B 1 71 ? -3.256 -6.766 -0.532 1 98.94 71 ILE B N 1
ATOM 1600 C CA . ILE B 1 71 ? -2.998 -6.227 -1.864 1 98.94 71 ILE B CA 1
ATOM 1601 C C . ILE B 1 71 ? -3.973 -5.09 -2.158 1 98.94 71 ILE B C 1
ATOM 1603 O O . ILE B 1 71 ? -5.188 -5.297 -2.191 1 98.94 71 ILE B O 1
ATOM 1607 N N . CYS B 1 72 ? -3.551 -3.887 -2.383 1 98.81 72 CYS B N 1
ATOM 1608 C CA . CYS B 1 72 ? -4.395 -2.721 -2.615 1 98.81 72 CYS B CA 1
ATOM 1609 C C . CYS B 1 72 ? -4.16 -2.15 -4.012 1 98.81 72 CYS B C 1
ATOM 1611 O O . CYS B 1 72 ? -3.025 -1.839 -4.375 1 98.81 72 CYS B O 1
ATOM 1613 N N . GLN B 1 73 ? -5.152 -2.043 -4.789 1 98.31 73 GLN B N 1
ATOM 1614 C CA . GLN B 1 73 ? -5.125 -1.462 -6.125 1 98.31 73 GLN B CA 1
ATOM 1615 C C . GLN B 1 73 ? -6.023 -0.232 -6.215 1 98.31 73 GLN B C 1
ATOM 1617 O O . GLN B 1 73 ? -7.16 -0.253 -5.738 1 98.31 73 GLN B O 1
ATOM 1622 N N . THR B 1 74 ? -5.465 0.848 -6.77 1 97.06 74 THR B N 1
ATOM 1623 C CA . THR B 1 74 ? -6.188 2.104 -6.93 1 97.06 74 THR B CA 1
ATOM 1624 C C . THR B 1 74 ? -6.176 2.551 -8.391 1 97.06 74 THR B C 1
ATOM 1626 O O . THR B 1 74 ? -5.121 2.598 -9.023 1 97.06 74 THR B O 1
ATOM 1629 N N . VAL B 1 75 ? -7.281 2.783 -8.938 1 94.69 75 VAL B N 1
ATOM 1630 C CA . VAL B 1 75 ? -7.449 3.326 -10.281 1 94.69 75 VAL B CA 1
ATOM 1631 C C . VAL B 1 75 ? -8.406 4.52 -10.242 1 94.69 75 VAL B C 1
ATOM 1633 O O . VAL B 1 75 ? -9.625 4.344 -10.148 1 94.69 75 VAL B O 1
ATOM 1636 N N . GLY B 1 76 ? -7.859 5.73 -10.391 1 91 76 GLY B N 1
ATOM 1637 C CA . GLY B 1 76 ? -8.688 6.906 -10.172 1 91 76 GLY B CA 1
ATOM 1638 C C . GLY B 1 76 ? -9.328 6.941 -8.797 1 91 76 GLY B C 1
ATOM 1639 O O . GLY B 1 76 ? -8.633 6.824 -7.785 1 91 76 GLY B O 1
ATOM 1640 N N . ALA B 1 77 ? -10.656 7.09 -8.797 1 92.88 77 ALA B N 1
ATOM 1641 C CA . ALA B 1 77 ? -11.375 7.176 -7.531 1 92.88 77 ALA B CA 1
ATOM 1642 C C . ALA B 1 77 ? -11.703 5.789 -6.992 1 92.88 77 ALA B C 1
A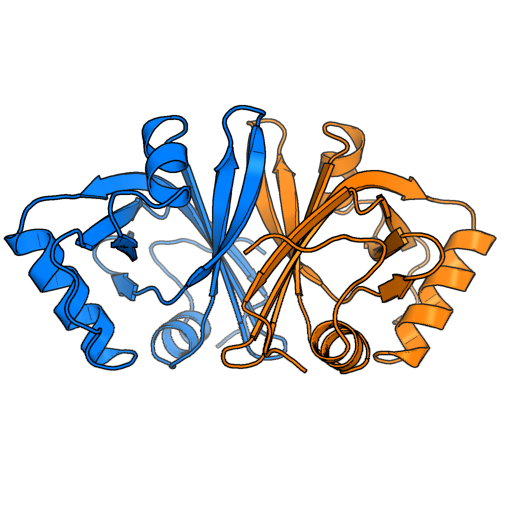TOM 1644 O O . ALA B 1 77 ? -12.109 5.645 -5.836 1 92.88 77 ALA B O 1
ATOM 1645 N N . GLN B 1 78 ? -11.594 4.793 -7.832 1 96.94 78 GLN B N 1
ATOM 1646 C CA . GLN B 1 78 ? -11.93 3.436 -7.41 1 96.94 78 GLN B CA 1
ATOM 1647 C C . GLN B 1 78 ? -10.719 2.727 -6.816 1 96.94 78 GLN B C 1
ATOM 1649 O O . GLN B 1 78 ? -9.586 2.938 -7.262 1 96.94 78 GLN B O 1
ATOM 1654 N N . TRP B 1 79 ? -11.047 1.948 -5.824 1 97.75 79 TRP B N 1
ATOM 1655 C CA . TRP B 1 79 ? -9.977 1.172 -5.211 1 97.75 79 TRP B CA 1
ATOM 1656 C C . TRP B 1 79 ? -10.539 -0.012 -4.43 1 97.75 79 TRP B C 1
ATOM 1658 O O . TRP B 1 79 ? -11.727 -0.031 -4.086 1 97.75 79 TRP B O 1
ATOM 1668 N N . PHE B 1 80 ? -9.672 -0.992 -4.215 1 98.19 80 PHE B N 1
ATOM 1669 C CA . PHE B 1 80 ? -9.977 -2.084 -3.299 1 98.19 80 PHE B CA 1
ATOM 1670 C C . PHE B 1 80 ? -8.703 -2.613 -2.645 1 98.19 80 PHE B C 1
ATOM 1672 O O . PHE B 1 80 ? -7.609 -2.445 -3.18 1 98.19 80 PHE B O 1
ATOM 1679 N N . THR B 1 81 ? -8.859 -3.176 -1.511 1 98.75 81 THR B N 1
ATOM 1680 C CA . THR B 1 81 ? -7.859 -4.016 -0.862 1 98.75 81 THR B CA 1
ATOM 1681 C C . THR B 1 81 ? -8.367 -5.445 -0.711 1 98.75 81 THR B C 1
ATOM 1683 O O . THR B 1 81 ? -9.43 -5.676 -0.132 1 98.75 81 THR B O 1
ATOM 1686 N N . LEU B 1 82 ? -7.641 -6.34 -1.289 1 98.75 82 LEU B N 1
ATOM 1687 C CA . LEU B 1 82 ? -7.824 -7.77 -1.082 1 98.75 82 LEU B CA 1
ATOM 1688 C C . LEU B 1 82 ? -6.859 -8.289 -0.021 1 98.75 82 LEU B C 1
ATOM 1690 O O . LEU B 1 82 ? -5.652 -8.055 -0.098 1 98.75 82 LEU B O 1
ATOM 1694 N N . GLU B 1 83 ? -7.418 -9.008 0.957 1 98.88 83 GLU B N 1
ATOM 1695 C CA . GLU B 1 83 ? -6.465 -9.469 1.966 1 98.88 83 GLU B CA 1
ATOM 1696 C C . GLU B 1 83 ? -6.91 -10.789 2.588 1 98.88 83 GLU B C 1
ATOM 1698 O O . GLU B 1 83 ? -8.086 -11.148 2.512 1 98.88 83 GLU B O 1
ATOM 1703 N N . GLY B 1 84 ? -5.922 -11.516 3.127 1 98.81 84 GLY B N 1
ATOM 1704 C CA . GLY B 1 84 ? -6.18 -12.773 3.803 1 98.81 84 GLY B CA 1
ATOM 1705 C C . GLY B 1 84 ? -4.922 -13.57 4.078 1 98.81 84 GLY B C 1
ATOM 1706 O O . GLY B 1 84 ? -3.811 -13.055 3.957 1 98.81 84 GLY B O 1
ATOM 1707 N N . PRO B 1 85 ? -5.125 -14.812 4.586 1 98.88 85 PRO B N 1
ATOM 1708 C CA . PRO B 1 85 ? -3.986 -15.711 4.793 1 98.88 85 PRO B CA 1
ATOM 1709 C C . PRO B 1 85 ? -3.188 -15.953 3.516 1 98.88 85 PRO B C 1
ATOM 1711 O O . PRO B 1 85 ? -3.766 -16.047 2.43 1 98.88 85 PRO B O 1
ATOM 1714 N N . ALA B 1 86 ? -1.881 -16.047 3.658 1 98.94 86 ALA B N 1
ATOM 1715 C CA . ALA B 1 86 ? -0.987 -16.188 2.51 1 98.94 86 ALA B CA 1
ATOM 1716 C C . ALA B 1 86 ? 0.068 -17.25 2.756 1 98.94 86 ALA B C 1
ATOM 1718 O O . ALA B 1 86 ? 0.424 -17.531 3.904 1 98.94 86 ALA B O 1
ATOM 1719 N N . HIS B 1 87 ? 0.573 -17.844 1.725 1 98.94 87 HIS B N 1
ATOM 1720 C CA . HIS B 1 87 ? 1.681 -18.797 1.798 1 98.94 87 HIS B CA 1
ATOM 1721 C C . HIS B 1 87 ? 2.545 -18.719 0.544 1 98.94 87 HIS B C 1
ATOM 1723 O O . HIS B 1 87 ? 2.145 -18.141 -0.462 1 98.94 87 HIS B O 1
ATOM 1729 N N . VAL B 1 88 ? 3.734 -19.312 0.641 1 98.94 88 VAL B N 1
ATOM 1730 C CA . VAL B 1 88 ? 4.668 -19.359 -0.481 1 98.94 88 VAL B CA 1
ATOM 1731 C C . VAL B 1 88 ? 4.547 -20.703 -1.197 1 98.94 88 VAL B C 1
ATOM 1733 O O . VAL B 1 88 ? 4.602 -21.766 -0.562 1 98.94 88 VAL B O 1
ATOM 1736 N N . GLU B 1 89 ? 4.273 -20.672 -2.488 1 98.88 89 GLU B N 1
ATOM 1737 C CA . GLU B 1 89 ? 4.242 -21.859 -3.338 1 98.88 89 GLU B CA 1
ATOM 1738 C C . GLU B 1 89 ? 5.492 -21.953 -4.207 1 98.88 89 GLU B C 1
ATOM 1740 O O . GLU B 1 89 ? 5.805 -21.031 -4.953 1 98.88 89 GLU B O 1
ATOM 1745 N N . ARG B 1 90 ? 6.203 -23.141 -4.168 1 98.62 90 ARG B N 1
ATOM 1746 C CA . ARG B 1 90 ? 7.484 -23.281 -4.859 1 98.62 90 ARG B CA 1
ATOM 1747 C C . ARG B 1 90 ? 7.414 -24.375 -5.922 1 98.62 90 ARG B C 1
ATOM 1749 O O . ARG B 1 90 ? 8.367 -24.562 -6.68 1 98.62 90 ARG B O 1
ATOM 1756 N N . ASP B 1 91 ? 6.297 -25.078 -5.996 1 98.56 91 ASP B N 1
ATOM 1757 C CA . ASP B 1 91 ? 6.125 -26.125 -7.008 1 98.56 91 ASP B CA 1
ATOM 1758 C C . ASP B 1 91 ? 6.281 -25.547 -8.414 1 98.56 91 ASP B C 1
ATOM 1760 O O . ASP B 1 91 ? 5.613 -24.578 -8.766 1 98.56 91 ASP B O 1
ATOM 1764 N N . PRO B 1 92 ? 7.184 -26.172 -9.266 1 98.25 92 PRO B N 1
ATOM 1765 C CA . PRO B 1 92 ? 7.438 -25.641 -10.609 1 98.25 92 PRO B CA 1
ATOM 1766 C C . PRO B 1 92 ? 6.16 -25.5 -11.438 1 98.25 92 PRO B C 1
ATOM 1768 O O . PRO B 1 92 ? 6.035 -24.562 -12.227 1 98.25 92 PRO B O 1
ATOM 1771 N N . GLU B 1 93 ? 5.27 -26.422 -11.273 1 98.5 93 GLU B N 1
ATOM 1772 C CA . GLU B 1 93 ? 4.023 -26.344 -12.031 1 98.5 93 GLU B CA 1
ATOM 1773 C C . GLU B 1 93 ? 3.18 -25.156 -11.578 1 98.5 93 GLU B C 1
ATOM 1775 O O . GLU B 1 93 ? 2.553 -24.484 -12.398 1 98.5 93 GLU B O 1
ATOM 1780 N N . ALA B 1 94 ? 3.121 -24.938 -10.281 1 98.5 94 ALA B N 1
ATOM 1781 C CA . ALA B 1 94 ? 2.402 -23.781 -9.742 1 98.5 94 ALA B CA 1
ATOM 1782 C C . ALA B 1 94 ? 3.043 -22.469 -10.203 1 98.5 94 ALA B C 1
ATOM 1784 O O . ALA B 1 94 ? 2.342 -21.516 -10.531 1 98.5 94 ALA B O 1
ATOM 1785 N N . VAL B 1 95 ? 4.34 -22.453 -10.203 1 98.81 95 VAL B N 1
ATOM 1786 C CA . VAL B 1 95 ? 5.07 -21.281 -10.641 1 98.81 95 VAL B CA 1
ATOM 1787 C C . VAL B 1 95 ? 4.781 -21 -12.117 1 98.81 95 VAL B C 1
ATOM 1789 O O . VAL B 1 95 ? 4.5 -19.859 -12.5 1 98.81 95 VAL B O 1
ATOM 1792 N N . ARG B 1 96 ? 4.82 -22.016 -12.922 1 98.56 96 ARG B N 1
ATOM 1793 C CA . ARG B 1 96 ? 4.531 -21.859 -14.344 1 98.56 96 ARG B CA 1
ATOM 1794 C C . ARG B 1 96 ? 3.115 -21.344 -14.57 1 98.56 96 ARG B C 1
ATOM 1796 O O . ARG B 1 96 ? 2.893 -20.469 -15.414 1 98.56 96 ARG B O 1
ATOM 1803 N N . ASP B 1 97 ? 2.172 -21.938 -13.859 1 98.62 97 ASP B N 1
ATOM 1804 C CA . ASP B 1 97 ? 0.791 -21.469 -13.961 1 98.62 97 ASP B CA 1
ATOM 1805 C C . ASP B 1 97 ? 0.68 -20 -13.609 1 98.62 97 ASP B C 1
ATOM 1807 O O . ASP B 1 97 ? 0.019 -19.234 -14.32 1 98.62 97 ASP B O 1
ATOM 1811 N N . ALA B 1 98 ? 1.315 -19.562 -12.516 1 98.81 98 ALA B N 1
ATOM 1812 C CA . ALA B 1 98 ? 1.294 -18.172 -12.086 1 98.81 98 ALA B CA 1
ATOM 1813 C C . ALA B 1 98 ? 1.939 -17.25 -13.125 1 98.81 98 ALA B C 1
ATOM 1815 O O . ALA B 1 98 ? 1.467 -16.141 -13.359 1 98.81 98 ALA B O 1
ATOM 1816 N N . GLU B 1 99 ? 3.029 -17.719 -13.734 1 98.81 99 GLU B N 1
ATOM 1817 C CA . GLU B 1 99 ? 3.678 -16.953 -14.797 1 98.81 99 GLU B CA 1
ATOM 1818 C C . GLU B 1 99 ? 2.734 -16.734 -15.977 1 98.81 99 GLU B C 1
ATOM 1820 O O . GLU B 1 99 ? 2.701 -15.656 -16.562 1 98.81 99 GLU B O 1
ATOM 1825 N N . GLN B 1 100 ? 2.061 -17.781 -16.344 1 98.62 100 GLN B N 1
ATOM 1826 C CA . GLN B 1 100 ? 1.134 -17.688 -17.469 1 98.62 100 GLN B CA 1
ATOM 1827 C C . GLN B 1 100 ? 0.016 -16.688 -17.188 1 98.62 100 GLN B C 1
ATOM 1829 O O . GLN B 1 100 ? -0.322 -15.867 -18.031 1 98.62 100 GLN B O 1
ATOM 1834 N N . ARG B 1 101 ? -0.591 -16.797 -16.031 1 98.19 101 ARG B N 1
ATO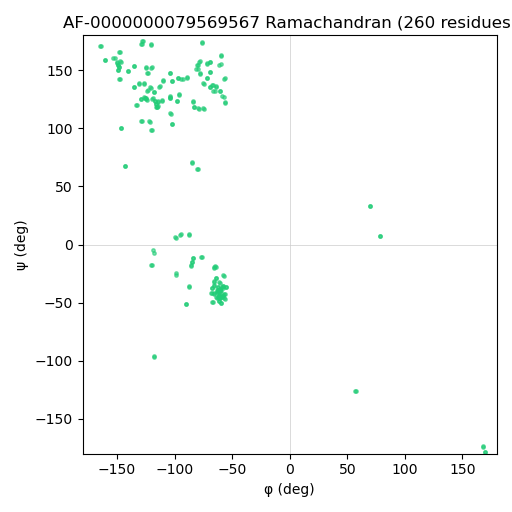M 1835 C CA . ARG B 1 101 ? -1.635 -15.859 -15.648 1 98.19 101 ARG B CA 1
ATOM 1836 C C . ARG B 1 101 ? -1.109 -14.422 -15.648 1 98.19 101 ARG B C 1
ATOM 1838 O O . ARG B 1 101 ? -1.794 -13.508 -16.109 1 98.19 101 ARG B O 1
ATOM 1845 N N . TYR B 1 102 ? 0.074 -14.273 -15.109 1 98.5 102 TYR B N 1
ATOM 1846 C CA . TYR B 1 102 ? 0.708 -12.961 -15.086 1 98.5 102 TYR B CA 1
ATOM 1847 C C . TYR B 1 102 ? 0.898 -12.422 -16.5 1 98.5 102 TYR B C 1
ATOM 1849 O O . TYR B 1 102 ? 0.616 -11.25 -16.766 1 98.5 102 TYR B O 1
ATOM 1857 N N . ALA B 1 103 ? 1.382 -13.258 -17.391 1 98.38 103 ALA B N 1
ATOM 1858 C CA . ALA B 1 103 ? 1.628 -12.859 -18.781 1 98.38 103 ALA B CA 1
ATOM 1859 C C . ALA B 1 103 ? 0.338 -12.414 -19.469 1 98.38 103 ALA B C 1
ATOM 1861 O O . ALA B 1 103 ? 0.345 -11.477 -20.266 1 98.38 103 ALA B O 1
ATOM 1862 N N . GLU B 1 104 ? -0.748 -13.062 -19.188 1 97.38 104 GLU B N 1
ATOM 1863 C CA . GLU B 1 104 ? -2.047 -12.719 -19.766 1 97.38 104 GLU B CA 1
ATOM 1864 C C . GLU B 1 104 ? -2.486 -11.32 -19.344 1 97.38 104 GLU B C 1
ATOM 1866 O O . GLU B 1 104 ? -3.074 -10.586 -20.141 1 97.38 104 GLU B O 1
ATOM 1871 N N . ARG B 1 105 ? -2.227 -10.953 -18.094 1 96.94 105 ARG B N 1
ATOM 1872 C CA . ARG B 1 105 ? -2.709 -9.672 -17.578 1 96.94 105 ARG B CA 1
ATOM 1873 C C . ARG B 1 105 ? -1.711 -8.555 -17.875 1 96.94 105 ARG B C 1
ATOM 1875 O O . ARG B 1 105 ? -2.105 -7.422 -18.141 1 96.94 105 ARG B O 1
ATOM 1882 N N . TYR B 1 106 ? -0.49 -8.875 -17.812 1 96.88 106 TYR B N 1
ATOM 1883 C CA . TYR B 1 106 ? 0.553 -7.859 -17.922 1 96.88 106 TYR B CA 1
ATOM 1884 C C . TYR B 1 106 ? 1.428 -8.109 -19.141 1 96.88 106 TYR B C 1
ATOM 1886 O O . TYR B 1 106 ? 1.033 -7.805 -20.266 1 96.88 106 TYR B O 1
ATOM 1894 N N . ARG B 1 107 ? 2.547 -8.766 -19 1 97.25 107 ARG B N 1
ATOM 1895 C CA . ARG B 1 107 ? 3.52 -9.172 -20.016 1 97.25 107 ARG B CA 1
ATOM 1896 C C . ARG B 1 107 ? 4.293 -10.406 -19.578 1 97.25 107 ARG B C 1
ATOM 1898 O O . ARG B 1 107 ? 4.293 -10.758 -18.391 1 97.25 107 ARG B O 1
ATOM 1905 N N . VAL B 1 108 ? 4.883 -11.102 -20.484 1 98.25 108 VAL B N 1
ATOM 1906 C CA . VAL B 1 108 ? 5.723 -12.242 -20.125 1 98.25 108 VAL B CA 1
ATOM 1907 C C . VAL B 1 108 ? 6.809 -11.789 -19.156 1 98.25 108 VAL B C 1
ATOM 1909 O O . VAL B 1 108 ? 7.582 -10.875 -19.453 1 98.25 108 VAL B O 1
ATOM 1912 N N . PRO B 1 109 ? 6.82 -12.414 -18 1 98.06 109 PRO B N 1
ATOM 1913 C CA . PRO B 1 109 ? 7.844 -11.977 -17.047 1 98.06 109 PRO B CA 1
ATOM 1914 C C . PRO B 1 109 ? 9.25 -12.414 -17.453 1 98.06 109 PRO B C 1
ATOM 1916 O O . PRO B 1 109 ? 9.414 -13.383 -18.188 1 98.06 109 PRO B O 1
ATOM 1919 N N . ARG B 1 110 ? 10.242 -11.703 -16.984 1 97.38 110 ARG B N 1
ATOM 1920 C CA . ARG B 1 110 ? 11.625 -12.094 -17.219 1 97.38 110 ARG B CA 1
ATOM 1921 C C . ARG B 1 110 ? 11.914 -13.469 -16.609 1 97.38 110 ARG B C 1
ATOM 1923 O O . ARG B 1 110 ? 11.258 -13.875 -15.656 1 97.38 110 ARG B O 1
ATOM 1930 N N . VAL B 1 111 ? 12.898 -14.078 -17.219 1 97.88 111 VAL B N 1
ATOM 1931 C CA . VAL B 1 111 ? 13.328 -15.367 -16.672 1 97.88 111 VAL B CA 1
ATOM 1932 C C . VAL B 1 111 ? 13.898 -15.164 -15.281 1 97.88 111 VAL B C 1
ATOM 1934 O O . VAL B 1 111 ? 14.711 -14.266 -15.055 1 97.88 111 VAL B O 1
ATOM 1937 N N . ASN B 1 112 ? 13.492 -15.953 -14.336 1 98.19 112 ASN B N 1
ATOM 1938 C CA . ASN B 1 112 ? 13.945 -15.953 -12.945 1 98.19 112 ASN B CA 1
ATOM 1939 C C . ASN B 1 112 ? 13.938 -17.359 -12.352 1 98.19 112 ASN B C 1
ATOM 1941 O O . ASN B 1 112 ? 12.891 -17.859 -11.938 1 98.19 112 ASN B O 1
ATOM 1945 N N . PRO B 1 113 ? 15.086 -17.969 -12.297 1 97.81 113 PRO B N 1
ATOM 1946 C CA . PRO B 1 113 ? 15.148 -19.359 -11.812 1 97.81 113 PRO B CA 1
ATOM 1947 C C . PRO B 1 113 ? 14.742 -19.484 -10.344 1 97.81 113 PRO B C 1
ATOM 1949 O O . PRO B 1 113 ? 14.453 -20.594 -9.875 1 97.81 113 PRO B O 1
ATOM 1952 N N . LYS B 1 114 ? 14.734 -18.438 -9.562 1 98.5 114 LYS B N 1
ATOM 1953 C CA . LYS B 1 114 ? 14.398 -18.453 -8.141 1 98.5 114 LYS B CA 1
ATOM 1954 C C . LYS B 1 114 ? 12.93 -18.109 -7.918 1 98.5 114 LYS B C 1
ATOM 1956 O O . LYS B 1 114 ? 12.492 -17.922 -6.777 1 98.5 114 LYS B O 1
ATOM 1961 N N . ARG B 1 115 ? 12.195 -18.031 -8.992 1 98.81 115 ARG B N 1
ATOM 1962 C CA . ARG B 1 115 ? 10.844 -17.5 -8.891 1 98.81 115 ARG B CA 1
ATOM 1963 C C . ARG B 1 115 ? 9.969 -18.391 -8.016 1 98.81 115 ARG B C 1
ATOM 1965 O O . ARG B 1 115 ? 10.031 -19.625 -8.109 1 98.81 115 ARG B O 1
ATOM 1972 N N . VAL B 1 116 ? 9.203 -17.766 -7.148 1 98.94 116 VAL B N 1
ATOM 1973 C CA . VAL B 1 116 ? 8.156 -18.406 -6.355 1 98.94 116 VAL B CA 1
ATOM 1974 C C . VAL B 1 116 ? 6.844 -17.641 -6.508 1 98.94 116 VAL B C 1
ATOM 1976 O O . VAL B 1 116 ? 6.801 -16.609 -7.176 1 98.94 116 VAL B O 1
ATOM 1979 N N . VAL B 1 117 ? 5.785 -18.188 -5.965 1 98.94 117 VAL B N 1
ATOM 1980 C CA . VAL B 1 117 ? 4.465 -17.562 -5.996 1 98.94 117 VAL B CA 1
ATOM 1981 C C . VAL B 1 117 ? 3.986 -17.312 -4.566 1 98.94 117 VAL B C 1
ATOM 1983 O O . VAL B 1 117 ? 4.012 -18.203 -3.725 1 98.94 117 VAL B O 1
ATOM 1986 N N . LEU B 1 118 ? 3.639 -16.109 -4.258 1 99 118 LEU B N 1
ATOM 1987 C CA . LEU B 1 118 ? 2.83 -15.844 -3.074 1 99 118 LEU B CA 1
ATOM 1988 C C . LEU B 1 118 ? 1.347 -16.031 -3.371 1 99 118 LEU B C 1
ATOM 1990 O O . LEU B 1 118 ? 0.812 -15.43 -4.305 1 99 118 LEU B O 1
ATOM 1994 N N . VAL B 1 119 ? 0.725 -16.875 -2.621 1 98.94 119 VAL B N 1
ATOM 1995 C CA . VAL B 1 119 ? -0.701 -17.141 -2.777 1 98.94 119 VAL B CA 1
ATOM 1996 C C . VAL B 1 119 ? -1.465 -16.594 -1.577 1 98.94 119 VAL B C 1
ATOM 1998 O O . VAL B 1 119 ? -1.163 -16.922 -0.43 1 98.94 119 VAL B O 1
ATOM 2001 N N . VAL B 1 120 ? -2.406 -15.75 -1.855 1 98.94 120 VAL B N 1
ATOM 2002 C CA . VAL B 1 120 ? -3.229 -15.148 -0.812 1 98.94 120 VAL B CA 1
ATOM 2003 C C . VAL B 1 120 ? -4.672 -15.625 -0.954 1 98.94 120 VAL B C 1
ATOM 2005 O O . VAL B 1 120 ? -5.305 -15.414 -1.992 1 98.94 120 VAL B O 1
ATOM 2008 N N . LYS B 1 121 ? -5.172 -16.266 0.028 1 98.94 121 LYS B N 1
ATOM 2009 C CA . LYS B 1 121 ? -6.598 -16.578 0.095 1 98.94 121 LYS B CA 1
ATOM 2010 C C . LYS B 1 121 ? -7.402 -15.367 0.558 1 98.94 121 LYS B C 1
ATOM 2012 O O . LYS B 1 121 ? -7.297 -14.953 1.714 1 98.94 121 LYS B O 1
ATOM 2017 N N . ILE B 1 122 ? -8.297 -14.883 -0.332 1 98.81 122 ILE B N 1
ATOM 2018 C CA . ILE B 1 122 ? -8.953 -13.617 -0.048 1 98.81 122 ILE B CA 1
ATOM 2019 C C . ILE B 1 122 ? -10.156 -13.852 0.87 1 98.81 122 ILE B C 1
ATOM 2021 O O . ILE B 1 122 ? -11.109 -14.523 0.488 1 98.81 122 ILE B O 1
ATOM 2025 N N . GLU B 1 123 ? -10.07 -13.242 2.027 1 98.38 123 GLU B N 1
ATOM 2026 C CA . GLU B 1 123 ? -11.141 -13.391 3.012 1 98.38 123 GLU B CA 1
ATOM 2027 C C . GLU B 1 123 ? -11.766 -12.047 3.352 1 98.38 123 GLU B C 1
ATOM 2029 O O . GLU B 1 123 ? -12.867 -11.992 3.91 1 98.38 123 GLU B O 1
ATOM 2034 N N . ARG B 1 124 ? -11.109 -11.008 3.055 1 98 124 ARG B N 1
ATOM 2035 C CA . ARG B 1 124 ? -11.609 -9.656 3.303 1 98 124 ARG B CA 1
ATOM 2036 C C . ARG B 1 124 ? -11.375 -8.758 2.096 1 98 124 ARG B C 1
ATOM 2038 O O . ARG B 1 124 ? -10.312 -8.805 1.477 1 98 124 ARG B O 1
ATOM 2045 N N . VAL B 1 125 ? -12.391 -7.98 1.735 1 98.19 125 VAL B N 1
ATOM 2046 C CA . VAL B 1 125 ? -12.305 -7 0.657 1 98.19 125 VAL B CA 1
ATOM 2047 C C . VAL B 1 125 ? -12.906 -5.672 1.116 1 98.19 125 VAL B C 1
ATOM 2049 O O . VAL B 1 125 ? -14.062 -5.617 1.538 1 98.19 125 VAL B O 1
ATOM 2052 N N . THR B 1 126 ? -12.148 -4.699 1.112 1 97.88 126 THR B N 1
ATOM 2053 C CA . THR B 1 126 ? -12.594 -3.342 1.41 1 97.88 126 THR B CA 1
ATOM 2054 C C . THR B 1 126 ? -12.266 -2.4 0.256 1 97.88 126 THR B C 1
ATOM 2056 O O . THR B 1 126 ? -11.336 -2.65 -0.511 1 97.88 126 THR B O 1
ATOM 2059 N N . GLY B 1 127 ? -13.086 -1.438 0.057 1 97.62 127 GLY B N 1
ATOM 2060 C CA . GLY B 1 127 ? -12.773 -0.496 -1.006 1 97.62 127 GLY B CA 1
ATOM 2061 C C . GLY B 1 127 ? -13.922 0.45 -1.32 1 97.62 127 GLY B C 1
ATOM 2062 O O . GLY B 1 127 ? -14.922 0.481 -0.603 1 97.62 127 GLY B O 1
ATOM 2063 N N . TYR B 1 128 ? -13.688 1.292 -2.283 1 97.25 128 TYR B N 1
ATOM 2064 C CA . TYR B 1 128 ? -14.672 2.172 -2.908 1 97.25 128 TYR B CA 1
ATOM 2065 C C . TYR B 1 128 ? -14.766 1.901 -4.402 1 97.25 128 TYR B C 1
ATOM 2067 O O . TYR B 1 128 ? -13.852 2.217 -5.16 1 97.25 128 TYR B O 1
ATOM 2075 N N . LEU B 1 129 ? -15.836 1.257 -4.793 1 95.38 129 LEU B N 1
ATOM 2076 C CA . LEU B 1 129 ? -16.062 0.833 -6.168 1 95.38 129 LEU B CA 1
ATOM 2077 C C . LEU B 1 129 ? -17.406 1.341 -6.676 1 95.38 129 LEU B C 1
ATOM 2079 O O . LEU B 1 129 ? -18.375 1.454 -5.906 1 95.38 129 LEU B O 1
ATOM 2083 N N . ARG B 1 130 ? -17.375 1.776 -7.898 1 86.88 130 ARG B N 1
ATOM 2084 C CA . ARG B 1 130 ? -18.609 2.248 -8.508 1 86.88 130 ARG B CA 1
ATOM 2085 C C . ARG B 1 130 ? -19.656 1.136 -8.57 1 86.88 130 ARG B C 1
ATOM 2087 O O . ARG B 1 130 ? -19.312 -0.027 -8.805 1 86.88 130 ARG B O 1
ATOM 2094 N N . SER B 1 131 ? -20.828 1.545 -8.125 1 73.69 131 SER B N 1
ATOM 2095 C CA . SER B 1 131 ? -21.938 0.607 -8.227 1 73.69 131 SER B CA 1
ATOM 2096 C C . SER B 1 131 ? -22.297 0.335 -9.688 1 73.69 131 SER B C 1
ATOM 2098 O O . SER B 1 131 ? -22.172 1.216 -10.539 1 73.69 131 SER B O 1
ATOM 2100 N N . ALA B 1 132 ? -22.531 -0.894 -9.969 1 59.06 132 ALA B N 1
ATOM 2101 C CA . ALA B 1 132 ? -23.031 -1.216 -11.305 1 59.06 132 ALA B CA 1
ATOM 2102 C C . ALA B 1 132 ? -24.281 -0.413 -11.625 1 59.06 132 ALA B C 1
ATOM 2104 O O . ALA B 1 132 ? -25.078 -0.101 -10.734 1 59.06 132 ALA B O 1
#

Nearest PDB structures (foldseek):
  5jab-assembly1_B  TM=9.887E-01  e=6.587E-17  Mycobacterium tuberculosis H37Rv
  5jab-assembly2_D  TM=9.387E-01  e=4.425E-17  Mycobacterium tuberculosis H37Rv
  2fhq-assembly1_B  TM=8.076E-01  e=3.316E-07  Bacteroides thetaiotaomicron VPI-5482
  2hti-assembly1_A-2  TM=7.916E-01  e=2.228E-07  Halalkalibacterium halodurans
  2iab-assembly1_A  TM=7.828E-01  e=7.349E-07  Streptomyces avermitilis

Sequence (264 aa):
MRFDPANLPDSAHELLRERHLATLSTLRRDSTPHVTPVGFTFDAEAGLARVICSGDSQKVRNIERTPYAAICQTVGAQWFTLEGPAHVERDPEAVRDAEQRYAERYRVPRVNPKRVVLVVKIERVTGYLRSAMRFDPANLPDSAHELLRERHLATLSTLRRDSTPHVTPVGFTFDAEAGLARVICSGDSQKVRNIERTPYAAICQTVGAQWFTLEGPAHVERDPEAVRDAEQRYAERYRVPRVNPKRVVLVVKIERVTGYLRSA

pLDDT: mean 96.78, std 4.49, range [59.06, 99.0]

=== Feature glossary ===
Key to the feature types in this record:

Secondary structure (8-state, DSSP). Secondary structure is the local, repeating backbone conformation. DSSP classifies it into eight states by reading the hydrogen-bond network: three helix types (H, G, I), two β types (E, B), two non-regular types (T, S), and unstructured coil (-).

Backbone torsions (φ/ψ). Backbone dihedral angles. Every residue except chain termini has a φ (preceding-C → N → Cα → C) and a ψ (N → Cα → C → next-N). They are reported in degrees following the IUPAC sign convention. Secondary structure is essentially a statement about which (φ, ψ) basin each residue occupies.

Predicted aligned error. Predicted Aligned Error (PAE) is an AlphaFold confidence matrix: entry (i, j) is the expected error in the position of residue j, in ångströms, when the prediction is superimposed on the true structure at residue i. Low PAE within a block of residues means that block is internally rigid and well-predicted; high PAE between two blocks means their relative placement is uncertain even if each block individually is confident.

B-factor. B-factor (Debye–Waller factor) reflects atomic displacement in the crystal lattice. It is an experimental observable (units Å²), not a prediction; low values mean the atom is pinned down, high values mean it moves or is heterogeneous across the crystal.

Secondary structure (3-state, P-SEA). Three-state secondary structure (P-SEA) collapses the eight DSSP classes into helix (a), strand (b), and coil (c). P-SEA assigns these from Cα geometry alone — distances and angles — without requiring backbone oxygens, so it works on any Cα trace.

Sequence. Primary structure: the covalent order of the twenty standard amino acids along the backbone. Two proteins with the same sequence will (almost always) fold to the same structure; two with 30% identity often share a fold but not the details.

pLDDT. pLDDT is the predicted lDDT-Cα score: AlphaFold's confidence that the local environment of each residue (all inter-atomic distances within 15 Å) is correctly placed. It is a per-residue number between 0 and 100, with higher meaning more reliable.

InterPro / GO / CATH / organism. Functional annotations link the protein to curated databases. InterPro entries identify conserved domains and families by matching the sequence against member-database signatures (Pfam, PROSITE, CDD, …). Gene Ontology (GO) terms describe molecular function, biological process, and cellular component in a controlled vocabulary. CATH places the structure in a hierarchical fold classification (Class/Architecture/Topology/Homologous-superfamily). The organism is the source species.

Contact-map, Ramachandran, and PAE plots. Three diagnostic plots accompany the record. The Cα contact map visualizes the tertiary structure as a 2D adjacency matrix (8 Å cutoff, sequence-local contacts suppressed). The Ramachandran plot shows the distribution of backbone (φ, ψ) torsions, with points in the α and β basins reflecting secondary structure content. The PAE plot shows AlphaFold's inter-residue confidence as a color matrix.

mmCIF coordinates. The mmCIF table is the protein's shape written out atom by atom. For each backbone N, Cα, C, and carbonyl O, it records an (x, y, z) coordinate triple in Å plus the residue type, chain letter, and residue number.

Radius of gyration, Cα contacts, bounding box. Three whole-structure scalars: the radius of gyration (RMS distance of Cα from centroid, in Å), the count of Cα–Cα contacts (pairs closer than 8 Å and separated by more than four residues in sequence — i.e. tertiary, not local, contacts), and the bounding-box dimensions. Together they distinguish compact globular folds from extended fibres or disordered chains.

Foldseek 3Di. The Foldseek 3Di string encodes local tertiary geometry as a 20-letter alphabet — one character per residue — derived from the relative positions of nearby Cα atoms. Unlike the amino-acid sequence, 3Di is a direct function of the 3D structure, so two proteins with the same fold have similar 3Di strings even at low sequence identity.

Rendered structure images. Six rendered views show the 3D structure from the faces of a cube — i.e. along ±x, ±y, ±z. Rendering representation is drawn randomly per protein from cartoon (secondary-structure ribbons), sticks (backbone bonds), or molecular surface; coloring is either N→C rainbow (blue at the N-terminus through red at the C-terminus) or one color per chain.

Nearest PDB structures. The Foldseek neighbor list gives the closest experimentally determined structures in the PDB, ranked by structural alignment. TM-score near 1 means near-identical fold; near 0.3 means only rough topology match. This is how one finds what a novel AlphaFold prediction most resembles in the solved-structure universe.

Solvent-accessible surface area. SASA measures how much of the protein is reachable by solvent. It is computed by rolling a water-sized probe over the atomic surface and summing the exposed area (Å²). Per-residue SASA distinguishes core (buried, low SASA) from surface (exposed, high SASA) residues; total SASA is a whole-molecule size measure.